Protein AF-A0A1I1HCN2-F1 (afdb_monomer)

Sequence (350 aa):
MKKSFDNNIEKYPIVLIPDRILKNINTGIPESLVLKNFSLKRPEKPYTYPPRRPQKFKTVDYYKFNFFDLGCIVHTILGCLAMSLLSVVLGLMPFLDAFFGIFVILGLFTILTAGIFQGNPLLPRSTKHQREVEISDEEYQANMEKYEDERIIYISKKLEREKKYELDLKNYESRFKKEKNKIAHKIHLEDLRPTKSAIRIFNTNKRGANEIKFLKVLNDRLRNYTFIDKAISNNSYSPDIVLVSPTSGLHIDLEIDEPYTLHDNSPIHYKGCKDSDRNDYFLSHNWCVIRFTERQIVQNSEECCKTIISIIDSLENRIPKFDTFLDGEKSWSYEDAIILADNNYRFSYK

Radius of gyration: 51.77 Å; Cα contacts (8 Å, |Δi|>4): 446; chains: 1; bounding box: 80×69×150 Å

Mean predicted aligned error: 11.98 Å

Foldseek 3Di:
DKDFAPQDPFWPQGWHFFPLLLCCLVVNDDLVQLVVVDDFDADDQDDDDADDQDDQKDKDKDWDFDLPCVVVVVVLVVVVVVVVVVCVVVVVDPPCPVCVVVVVVVSVVVVVVVPVVVDPSPDTDIDIDIDIDGDDPVVNVVSNVVSVVSRVVRVVVSVVSVVVSVVSNVVSVVVVVVSSVVSSLVVLLQSLAFLAAKDAEDDFDDDDPLLVVLLVVCCVQPVVFWDARIDSDRPADHASIWGADPRRRHIEREEADEQADPPPLAGDFAPPDCVVVNCVVCSVRSHMYTYHYSLCSLAPSVQVSQQVVQVVVCSSVSNSMGDHSDDIDGGHHNVRSSVCSVVVVVVVRD

Structure (mmCIF, N/CA/C/O backbone):
data_AF-A0A1I1HCN2-F1
#
_entry.id   AF-A0A1I1HCN2-F1
#
loop_
_atom_site.group_PDB
_atom_site.id
_atom_site.type_symbol
_atom_site.label_atom_id
_atom_site.label_alt_id
_atom_site.label_comp_id
_atom_site.label_asym_id
_atom_site.label_entity_id
_atom_site.label_seq_id
_atom_site.pdbx_PDB_ins_code
_atom_site.Cartn_x
_atom_site.Cartn_y
_atom_site.Cartn_z
_atom_site.occupancy
_atom_site.B_iso_or_equiv
_atom_site.auth_seq_id
_atom_site.auth_comp_id
_atom_site.auth_asym_id
_atom_site.auth_atom_id
_atom_site.pdbx_PDB_model_num
ATOM 1 N N . MET A 1 1 ? -0.206 13.331 -18.091 1.00 84.06 1 MET A N 1
ATOM 2 C CA . MET A 1 1 ? -1.433 12.584 -18.461 1.00 84.06 1 MET A CA 1
ATOM 3 C C . MET A 1 1 ? -1.685 11.503 -17.418 1.00 84.06 1 MET A C 1
ATOM 5 O O . MET A 1 1 ? -0.733 10.830 -17.051 1.00 84.06 1 MET A O 1
ATOM 9 N N . LYS A 1 2 ? -2.925 11.315 -16.945 1.00 87.50 2 LYS A N 1
ATOM 10 C CA . LYS A 1 2 ? -3.249 10.227 -16.003 1.00 87.50 2 LYS A CA 1
ATOM 11 C C . LYS A 1 2 ? -3.388 8.894 -16.735 1.00 87.50 2 LYS A C 1
ATOM 13 O O . LYS A 1 2 ? -4.158 8.818 -17.690 1.00 87.50 2 LYS A O 1
ATOM 18 N N . LYS A 1 3 ? -2.698 7.858 -16.261 1.00 89.88 3 LYS A N 1
ATOM 19 C CA . LYS A 1 3 ? -2.800 6.468 -16.734 1.00 89.88 3 LYS A CA 1
ATOM 20 C C . LYS A 1 3 ? -3.250 5.551 -15.594 1.00 89.88 3 LYS A C 1
ATOM 22 O O . LYS A 1 3 ? -2.943 5.817 -14.436 1.00 89.88 3 LYS A O 1
ATOM 27 N N . SER A 1 4 ? -4.010 4.507 -15.912 1.00 89.44 4 SER A N 1
ATOM 28 C CA . SER A 1 4 ? -4.327 3.410 -14.987 1.00 89.44 4 SER A CA 1
ATOM 29 C C . SER A 1 4 ? -3.205 2.380 -14.960 1.00 89.44 4 SER A C 1
ATOM 31 O O . SER A 1 4 ? -2.465 2.253 -15.931 1.00 89.44 4 SER A O 1
ATOM 33 N N . PHE A 1 5 ? -3.113 1.614 -13.875 1.00 90.31 5 PHE A N 1
ATOM 34 C CA . PHE A 1 5 ? -2.332 0.380 -13.876 1.00 90.31 5 PHE A CA 1
ATOM 35 C C . PHE A 1 5 ? -3.149 -0.736 -14.538 1.00 90.31 5 PHE A C 1
ATOM 37 O O . PHE A 1 5 ? -4.005 -1.346 -13.901 1.00 90.31 5 PHE A O 1
ATOM 44 N N . ASP A 1 6 ? -2.934 -0.947 -15.833 1.00 84.31 6 ASP A N 1
ATOM 45 C CA . ASP A 1 6 ? -3.629 -1.947 -16.655 1.00 84.31 6 ASP A CA 1
ATOM 46 C C . ASP A 1 6 ? -2.672 -2.967 -17.297 1.00 84.31 6 ASP A C 1
ATOM 48 O O . ASP A 1 6 ? -3.100 -3.775 -18.118 1.00 84.31 6 ASP A O 1
ATOM 52 N N . ASN A 1 7 ? -1.390 -2.942 -16.908 1.00 84.06 7 ASN A N 1
ATOM 53 C CA . ASN A 1 7 ? -0.321 -3.806 -17.417 1.00 84.06 7 ASN A CA 1
ATOM 54 C C . ASN A 1 7 ? -0.258 -3.856 -18.960 1.00 84.06 7 ASN A C 1
ATOM 56 O O . ASN A 1 7 ? 0.065 -4.884 -19.554 1.00 84.06 7 ASN A O 1
ATOM 60 N N . ASN A 1 8 ? -0.569 -2.739 -19.626 1.00 85.50 8 ASN A N 1
ATOM 61 C CA . ASN A 1 8 ? -0.530 -2.636 -21.080 1.00 85.50 8 ASN A CA 1
ATOM 62 C C . ASN A 1 8 ? 0.915 -2.531 -21.606 1.00 85.50 8 ASN A C 1
ATOM 64 O O . ASN A 1 8 ? 1.652 -1.614 -21.244 1.00 85.50 8 ASN A O 1
ATOM 68 N N . ILE A 1 9 ? 1.291 -3.444 -22.507 1.00 88.31 9 ILE A N 1
ATOM 69 C CA . ILE A 1 9 ? 2.631 -3.528 -23.114 1.00 88.31 9 ILE A CA 1
ATOM 70 C C . ILE A 1 9 ? 2.729 -2.906 -24.515 1.00 88.31 9 ILE A C 1
ATOM 72 O O . ILE A 1 9 ? 3.795 -2.932 -25.121 1.00 88.31 9 ILE A O 1
ATOM 76 N N . GLU A 1 10 ? 1.644 -2.355 -25.069 1.00 90.44 10 GLU A N 1
ATOM 77 C CA . GLU A 1 10 ? 1.633 -1.820 -26.443 1.00 90.44 10 GLU A CA 1
ATOM 78 C C . GLU A 1 10 ? 2.341 -0.471 -26.582 1.00 90.44 10 GLU A C 1
ATOM 80 O O . GLU A 1 10 ? 2.684 -0.060 -27.697 1.00 90.44 10 GLU A O 1
ATOM 85 N N . LYS A 1 11 ? 2.509 0.258 -25.471 1.00 93.69 11 LYS A N 1
ATOM 86 C CA . LYS A 1 11 ? 3.147 1.573 -25.476 1.00 93.69 11 LYS A CA 1
ATOM 87 C C . LYS A 1 11 ? 4.015 1.815 -24.254 1.00 93.69 11 LYS A C 1
ATOM 89 O O . LYS A 1 11 ? 3.570 1.635 -23.124 1.00 93.69 11 LYS A O 1
ATOM 94 N N . TYR A 1 12 ? 5.180 2.392 -24.501 1.00 95.50 12 TYR A N 1
ATOM 95 C CA . TYR A 1 12 ? 6.051 2.956 -23.489 1.00 95.50 12 TYR A CA 1
ATOM 96 C C . TYR A 1 12 ? 5.475 4.251 -22.871 1.00 95.50 12 TYR A C 1
ATOM 98 O O . TYR A 1 12 ? 4.678 4.947 -23.508 1.00 95.50 12 TYR A O 1
ATOM 106 N N . PRO A 1 13 ? 5.863 4.620 -21.637 1.00 96.31 13 PRO A N 1
ATOM 107 C CA . PRO A 1 13 ? 6.500 3.723 -20.679 1.00 96.31 13 PRO A CA 1
ATOM 108 C C . PRO A 1 13 ? 5.584 2.546 -20.340 1.00 96.31 13 PRO A C 1
ATOM 110 O O . PRO A 1 13 ? 4.384 2.745 -20.117 1.00 96.31 13 PRO A O 1
ATOM 113 N N . ILE A 1 14 ? 6.164 1.347 -20.320 1.00 96.81 14 ILE A N 1
ATOM 114 C CA . ILE A 1 14 ? 5.478 0.120 -19.920 1.00 96.81 14 ILE A CA 1
ATOM 115 C C . ILE A 1 14 ? 5.572 0.049 -18.401 1.00 96.81 14 ILE A C 1
ATOM 117 O O . ILE A 1 14 ? 6.655 0.201 -17.840 1.00 96.81 14 ILE A O 1
ATOM 121 N N . VAL A 1 15 ? 4.437 -0.155 -17.737 1.00 97.62 15 VAL A N 1
ATOM 122 C CA . VAL A 1 15 ? 4.363 -0.242 -16.276 1.00 97.62 15 VAL A CA 1
ATOM 123 C C . VAL A 1 15 ? 3.581 -1.492 -15.920 1.00 97.62 15 VAL A C 1
ATOM 125 O O . VAL A 1 15 ? 2.375 -1.554 -16.159 1.00 97.62 15 VAL A O 1
ATOM 128 N N . LEU A 1 16 ? 4.276 -2.477 -15.358 1.00 97.88 16 LEU A N 1
ATOM 129 C CA . LEU A 1 16 ? 3.699 -3.749 -14.949 1.00 97.88 16 LEU A CA 1
ATOM 130 C C . LEU A 1 16 ? 3.749 -3.867 -13.433 1.00 97.88 16 LEU A C 1
ATOM 132 O O . LEU A 1 16 ? 4.808 -3.739 -12.814 1.00 97.88 16 LEU A O 1
ATOM 136 N N . ILE A 1 17 ? 2.590 -4.117 -12.839 1.00 97.69 17 ILE A N 1
ATOM 137 C CA . ILE A 1 17 ? 2.412 -4.230 -11.397 1.00 97.69 17 ILE A CA 1
ATOM 138 C C . ILE A 1 17 ? 1.939 -5.652 -11.070 1.00 97.69 17 ILE A C 1
ATOM 140 O O . ILE A 1 17 ? 1.013 -6.139 -11.726 1.00 97.69 17 ILE A O 1
ATOM 144 N N . PRO A 1 18 ? 2.515 -6.316 -10.050 1.00 97.19 18 PRO A N 1
ATOM 145 C CA . PRO A 1 18 ? 2.054 -7.621 -9.592 1.00 97.19 18 PRO A CA 1
ATOM 146 C C . PRO A 1 18 ? 0.560 -7.633 -9.239 1.00 97.19 18 PRO A C 1
ATOM 148 O O . PRO A 1 18 ? 0.067 -6.739 -8.541 1.00 97.19 18 PRO A O 1
ATOM 151 N N . ASP A 1 19 ? -0.146 -8.700 -9.621 1.00 93.50 19 ASP A N 1
ATOM 152 C CA . ASP A 1 19 ? -1.590 -8.859 -9.380 1.00 93.50 19 ASP A CA 1
ATOM 153 C C . ASP A 1 19 ? -1.974 -8.711 -7.908 1.00 93.50 19 ASP A C 1
ATOM 155 O O . ASP A 1 19 ? -3.024 -8.157 -7.573 1.00 93.50 19 ASP A O 1
ATOM 159 N N . ARG A 1 20 ? -1.106 -9.176 -7.002 1.00 91.50 20 ARG A N 1
ATOM 160 C CA . ARG A 1 20 ? -1.300 -9.027 -5.555 1.00 91.50 20 ARG A CA 1
ATOM 161 C C . ARG A 1 20 ? -1.427 -7.555 -5.154 1.00 91.50 20 ARG A C 1
ATOM 163 O O . ARG A 1 20 ? -2.324 -7.212 -4.384 1.00 91.50 20 ARG A O 1
ATOM 170 N N . ILE A 1 21 ? -0.554 -6.696 -5.680 1.00 94.81 21 ILE A N 1
ATOM 171 C CA . ILE A 1 21 ? -0.558 -5.258 -5.395 1.00 94.81 21 ILE A CA 1
ATOM 172 C C . ILE A 1 21 ? -1.793 -4.613 -6.030 1.00 94.81 21 ILE A C 1
ATOM 174 O O . ILE A 1 21 ? -2.518 -3.886 -5.349 1.00 94.81 21 ILE A O 1
ATOM 178 N N . LEU A 1 22 ? -2.092 -4.934 -7.294 1.00 93.25 22 LEU A N 1
ATOM 179 C CA . LEU A 1 22 ? -3.273 -4.411 -7.992 1.00 93.25 22 LEU A CA 1
ATOM 180 C C . LEU A 1 22 ? -4.576 -4.764 -7.277 1.00 93.25 22 LEU A C 1
ATOM 182 O O . LEU A 1 22 ? -5.444 -3.907 -7.107 1.00 93.25 22 LEU A O 1
ATOM 186 N N . LYS A 1 23 ? -4.703 -6.004 -6.796 1.00 91.44 23 LYS A N 1
ATOM 187 C CA . LYS A 1 23 ? -5.859 -6.443 -6.014 1.00 91.44 23 LYS A CA 1
ATOM 188 C C . LYS A 1 23 ? -6.034 -5.579 -4.768 1.00 91.44 23 LYS A C 1
ATOM 190 O O . LYS A 1 23 ? -7.123 -5.063 -4.551 1.00 91.44 23 LYS A O 1
ATOM 195 N N . ASN A 1 24 ? -4.970 -5.350 -4.001 1.00 89.38 24 ASN A N 1
ATOM 196 C CA . ASN A 1 24 ? -5.026 -4.520 -2.795 1.00 89.38 24 ASN A CA 1
ATOM 197 C C . ASN A 1 24 ? -5.401 -3.060 -3.080 1.00 89.38 24 ASN A C 1
ATOM 199 O O . ASN A 1 24 ? -6.133 -2.451 -2.297 1.00 89.38 24 ASN A O 1
ATOM 203 N N . ILE A 1 25 ? -4.922 -2.501 -4.192 1.00 90.88 25 ILE A N 1
ATOM 204 C CA . ILE A 1 25 ? -5.280 -1.147 -4.625 1.00 90.88 25 ILE A CA 1
ATOM 205 C C . ILE A 1 25 ? -6.767 -1.079 -5.001 1.00 90.88 25 ILE A C 1
ATOM 207 O O . ILE A 1 25 ? -7.463 -0.155 -4.586 1.00 90.88 25 ILE A O 1
ATOM 211 N N . ASN A 1 26 ? -7.267 -2.075 -5.734 1.00 88.69 26 ASN A N 1
ATOM 212 C CA . ASN A 1 26 ? -8.629 -2.074 -6.267 1.00 88.69 26 ASN A CA 1
ATOM 213 C C . ASN A 1 26 ? -9.693 -2.467 -5.232 1.00 88.69 26 ASN A C 1
ATOM 215 O O . ASN A 1 26 ? -10.769 -1.873 -5.201 1.00 88.69 26 ASN A O 1
ATOM 219 N N . THR A 1 27 ? -9.420 -3.463 -4.385 1.00 87.31 27 THR A N 1
ATOM 220 C CA . THR A 1 27 ? -10.397 -3.999 -3.420 1.00 87.31 27 THR A CA 1
ATOM 221 C C . THR A 1 27 ? -10.195 -3.485 -1.997 1.00 87.31 27 THR A C 1
ATOM 223 O O . THR A 1 27 ? -11.049 -3.704 -1.139 1.00 87.31 27 THR A O 1
ATOM 226 N N . GLY A 1 28 ? -9.076 -2.812 -1.724 1.00 87.31 28 GLY A N 1
ATOM 227 C CA . GLY A 1 28 ? -8.678 -2.424 -0.376 1.00 87.31 28 GLY A CA 1
ATOM 228 C C . GLY A 1 28 ? -8.207 -3.606 0.479 1.00 87.31 28 GLY A C 1
ATOM 229 O O . GLY A 1 28 ? -8.186 -4.761 0.051 1.00 87.31 28 GLY A O 1
ATOM 230 N N . ILE A 1 29 ? -7.823 -3.298 1.721 1.00 87.31 29 ILE A N 1
ATOM 231 C CA . ILE A 1 29 ? -7.370 -4.292 2.702 1.00 87.31 29 ILE A CA 1
ATOM 232 C C . ILE A 1 29 ? -8.585 -4.922 3.403 1.00 87.31 29 ILE A C 1
ATOM 234 O O . ILE A 1 29 ? -9.440 -4.173 3.889 1.00 87.31 29 ILE A O 1
ATOM 238 N N . PRO A 1 30 ? -8.658 -6.264 3.528 1.00 87.44 30 PRO A N 1
ATOM 239 C CA . PRO A 1 30 ? -9.755 -6.937 4.217 1.00 87.44 30 PRO A CA 1
ATOM 240 C C . PRO A 1 30 ? -9.960 -6.429 5.648 1.00 87.44 30 PRO A C 1
ATOM 242 O O . PRO A 1 30 ? -9.016 -6.334 6.436 1.00 87.44 30 PRO A O 1
ATOM 245 N N . GLU A 1 31 ? -11.213 -6.155 6.017 1.00 86.56 31 GLU A N 1
ATOM 246 C CA . GLU A 1 31 ? -11.541 -5.590 7.331 1.00 86.56 31 GLU A CA 1
ATOM 247 C C . GLU A 1 31 ? -11.141 -6.510 8.491 1.00 86.56 31 GLU A C 1
ATOM 249 O O . GLU A 1 31 ? -10.633 -6.032 9.503 1.00 86.56 31 GLU A O 1
ATOM 254 N N . SER A 1 32 ? -11.275 -7.827 8.326 1.00 88.38 32 SER A N 1
ATOM 255 C CA . SER A 1 32 ? -10.849 -8.818 9.323 1.00 88.38 32 SER A CA 1
ATOM 256 C C . SER A 1 32 ? -9.363 -8.697 9.684 1.00 88.38 32 SER A C 1
ATOM 258 O O . SER A 1 32 ? -8.993 -8.812 10.854 1.00 88.38 32 SER A O 1
ATOM 260 N N . LEU A 1 33 ? -8.511 -8.407 8.698 1.00 85.25 33 LEU A N 1
ATO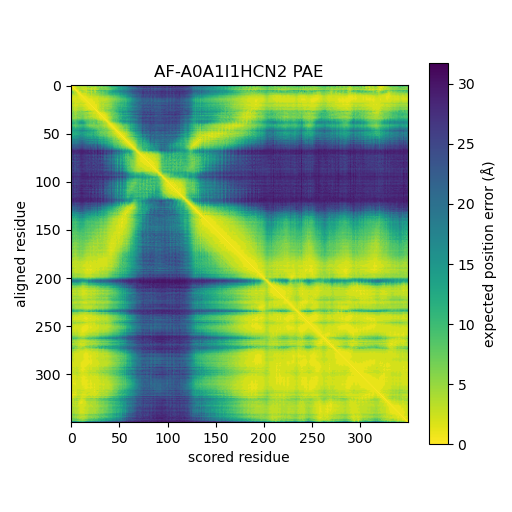M 261 C CA . LEU A 1 33 ? -7.071 -8.237 8.886 1.00 85.25 33 LEU A CA 1
ATOM 262 C C . LEU A 1 33 ? -6.753 -6.941 9.644 1.00 85.25 33 LEU A C 1
ATOM 264 O O . LEU A 1 33 ? -5.859 -6.909 10.495 1.00 85.25 33 LEU A O 1
ATOM 268 N N . VAL A 1 34 ? -7.518 -5.881 9.370 1.00 86.31 34 VAL A N 1
ATOM 269 C CA . VAL A 1 34 ? -7.401 -4.603 10.081 1.00 86.31 34 VAL A CA 1
ATOM 270 C C . VAL A 1 34 ? -7.853 -4.755 11.534 1.00 86.31 34 VAL A C 1
ATOM 272 O O . VAL A 1 34 ? -7.138 -4.327 12.436 1.00 86.31 34 VAL A O 1
ATOM 275 N N . LEU A 1 35 ? -8.987 -5.423 11.772 1.00 85.50 35 LEU A N 1
ATOM 276 C CA . LEU A 1 35 ? -9.548 -5.638 13.109 1.00 85.50 35 LEU A CA 1
ATOM 277 C C . LEU A 1 35 ? -8.657 -6.513 14.000 1.00 85.50 35 LEU A C 1
ATOM 279 O O . LEU A 1 35 ? -8.561 -6.249 15.195 1.00 85.50 35 LEU A O 1
ATOM 283 N N . LYS A 1 36 ? -7.940 -7.496 13.438 1.00 88.00 36 LYS A N 1
ATOM 284 C CA . LYS A 1 36 ? -6.970 -8.311 14.194 1.00 88.00 36 LYS A CA 1
ATOM 285 C C . LYS A 1 36 ? -5.855 -7.472 14.833 1.00 88.00 36 LYS A C 1
ATOM 287 O O . LYS A 1 36 ? -5.338 -7.836 15.883 1.00 88.00 36 LYS A O 1
ATOM 292 N N . ASN A 1 37 ? -5.489 -6.356 14.205 1.00 81.00 37 ASN A N 1
ATOM 293 C CA . ASN A 1 37 ? -4.432 -5.453 14.668 1.00 81.00 37 ASN A CA 1
ATOM 294 C C . ASN A 1 37 ? -4.983 -4.238 15.433 1.00 81.00 37 ASN A C 1
ATOM 296 O O . ASN A 1 37 ? -4.255 -3.279 15.691 1.00 81.00 37 ASN A O 1
ATOM 300 N N . PHE A 1 38 ? -6.273 -4.251 15.766 1.00 85.81 38 PHE A N 1
ATOM 301 C CA . PHE A 1 38 ? -6.982 -3.103 16.301 1.00 85.81 38 PHE A CA 1
ATOM 302 C C . PHE A 1 38 ? -7.167 -3.221 17.821 1.00 85.81 38 PHE A C 1
ATOM 304 O O . PHE A 1 38 ? -7.686 -4.216 18.313 1.00 85.81 38 PHE A O 1
ATOM 311 N N . SER A 1 39 ? -6.754 -2.201 18.580 1.00 84.06 39 SER A N 1
ATOM 312 C CA . SER A 1 39 ? -6.693 -2.252 20.055 1.00 84.06 39 SER A CA 1
ATOM 313 C C . SER A 1 39 ? -7.640 -1.285 20.780 1.00 84.06 39 SER A C 1
ATOM 315 O O . SER A 1 39 ? -7.681 -1.262 22.012 1.00 84.06 39 SER A O 1
ATOM 317 N N . LEU A 1 40 ? -8.413 -0.472 20.053 1.00 83.50 40 LEU A N 1
ATOM 318 C CA . LEU A 1 40 ? -9.255 0.563 20.657 1.00 83.50 40 LEU A CA 1
ATOM 319 C C . LEU A 1 40 ? -10.525 -0.050 21.271 1.00 83.50 40 LEU A C 1
ATOM 321 O O . LEU A 1 40 ? -11.375 -0.592 20.561 1.00 83.50 40 LEU A O 1
ATOM 325 N N . LYS A 1 41 ? -10.695 0.097 22.588 1.00 88.06 41 LYS A N 1
ATOM 326 C CA . LYS A 1 41 ? -11.907 -0.337 23.297 1.00 88.06 41 LYS A CA 1
ATOM 327 C C . LYS A 1 41 ? -13.060 0.636 23.066 1.00 88.06 41 LYS A C 1
ATOM 329 O O . LYS A 1 41 ? -12.885 1.848 23.185 1.00 88.06 41 LYS A O 1
ATOM 334 N N . ARG A 1 42 ? -14.238 0.094 22.757 1.00 90.62 42 ARG A N 1
ATOM 335 C CA . ARG A 1 42 ? -15.471 0.873 22.626 1.00 90.62 42 ARG A CA 1
ATOM 336 C C . ARG A 1 42 ? -15.957 1.317 24.014 1.00 90.62 42 ARG A C 1
ATOM 338 O O . ARG A 1 42 ? -15.922 0.496 24.928 1.00 90.62 42 ARG A O 1
ATOM 345 N N . PRO A 1 43 ? -16.423 2.568 24.184 1.00 92.81 43 PRO A N 1
ATOM 346 C CA . PRO A 1 43 ? -17.057 3.002 25.423 1.00 92.81 43 PRO A CA 1
ATOM 347 C C . PRO A 1 43 ? -18.278 2.142 25.759 1.00 92.81 43 PRO A C 1
ATOM 349 O O . PRO A 1 43 ? -19.102 1.846 24.888 1.00 92.81 43 PRO A O 1
ATOM 352 N N . GLU A 1 44 ? -18.410 1.773 27.028 1.00 93.44 44 GLU A N 1
ATOM 353 C CA . GLU A 1 44 ? -19.571 1.049 27.537 1.00 93.44 44 GLU A CA 1
ATOM 354 C C . GLU A 1 44 ? -20.666 2.025 27.958 1.00 93.44 44 GLU A C 1
ATOM 356 O O . GLU A 1 44 ? -20.394 3.101 28.499 1.00 93.44 44 GLU A O 1
ATOM 361 N N . LYS A 1 45 ? -21.923 1.654 27.704 1.00 90.94 45 LYS A N 1
ATOM 362 C CA . LYS A 1 45 ? -23.058 2.475 28.117 1.00 90.94 45 LYS A CA 1
ATOM 363 C C . LYS A 1 45 ? -23.184 2.400 29.645 1.00 90.94 45 LYS A C 1
ATOM 365 O O . LYS A 1 45 ? -23.340 1.297 30.170 1.00 90.94 45 LYS A O 1
ATOM 370 N N . PRO A 1 46 ? -23.144 3.531 30.369 1.00 87.31 46 PRO A N 1
ATOM 371 C CA . PRO A 1 46 ? -23.236 3.507 31.821 1.00 87.31 46 PRO A CA 1
ATOM 372 C C . PRO A 1 46 ? -24.627 3.030 32.248 1.00 87.31 46 PRO A C 1
ATOM 374 O O . PRO A 1 46 ? -25.639 3.617 31.863 1.00 87.31 46 PRO A O 1
ATOM 377 N N . TYR A 1 47 ? -24.679 1.980 33.066 1.00 88.06 47 TYR A N 1
ATOM 378 C CA . TYR A 1 47 ? -25.918 1.521 33.686 1.00 88.06 47 TYR A CA 1
ATOM 379 C C . TYR A 1 47 ? -26.112 2.181 35.056 1.00 88.06 47 TYR A C 1
ATOM 381 O O . TYR A 1 47 ? -25.164 2.315 35.834 1.00 88.06 47 TYR A O 1
ATOM 389 N N . THR A 1 48 ? -27.339 2.606 35.363 1.00 85.56 48 THR A N 1
ATOM 390 C CA . THR A 1 48 ? -27.687 3.222 36.648 1.00 85.56 48 THR A CA 1
ATOM 391 C C . THR A 1 48 ? -28.962 2.622 37.214 1.00 85.56 48 THR A C 1
ATOM 393 O O . THR A 1 48 ? -29.995 2.574 36.546 1.00 85.56 48 THR A O 1
ATOM 396 N N . TYR A 1 49 ? -28.899 2.203 38.476 1.00 89.81 49 T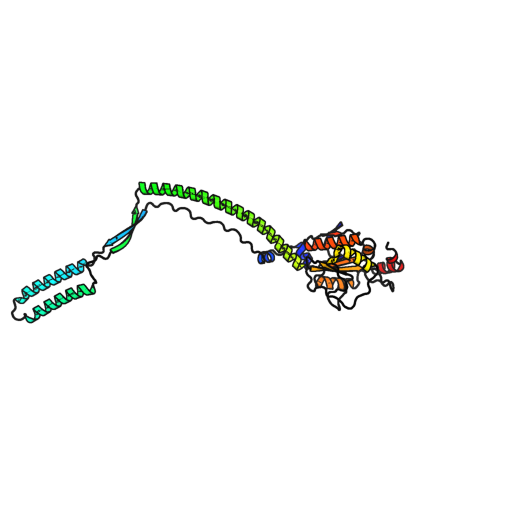YR A N 1
ATOM 397 C CA . TYR A 1 49 ? -30.066 1.697 39.186 1.00 89.81 49 TYR A CA 1
ATOM 398 C C . TYR A 1 49 ? -30.975 2.863 39.593 1.00 89.81 49 TYR A C 1
ATOM 400 O O . TYR A 1 4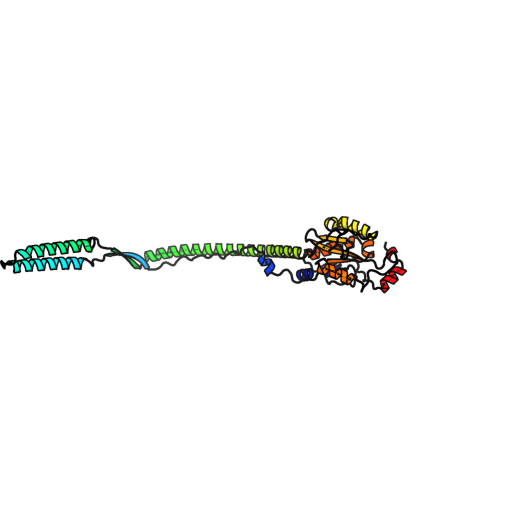9 ? -30.477 3.815 40.201 1.00 89.81 49 TYR A O 1
ATOM 408 N N . PRO A 1 50 ? -32.275 2.823 39.258 1.00 92.19 50 PRO A N 1
ATOM 409 C CA . PRO A 1 50 ? -33.224 3.819 39.736 1.00 92.19 50 PRO A CA 1
ATOM 410 C C . PRO A 1 50 ? -33.424 3.690 41.256 1.00 92.19 50 PRO A C 1
ATOM 412 O O . PRO A 1 50 ? -33.287 2.583 41.794 1.00 92.19 50 PRO A O 1
ATOM 415 N N . PRO A 1 51 ? -33.769 4.787 41.957 1.00 93.81 51 PRO A N 1
ATOM 416 C CA . PRO A 1 51 ? -34.151 4.712 43.362 1.00 93.81 51 PRO A CA 1
ATOM 417 C C . PRO A 1 51 ? -35.361 3.789 43.523 1.00 93.81 51 PRO A C 1
ATOM 419 O O . PRO A 1 51 ? -36.244 3.721 42.658 1.00 93.81 51 PRO A O 1
ATOM 422 N N . ARG A 1 52 ? -35.392 3.041 44.626 1.00 93.38 52 ARG A N 1
ATOM 423 C CA . ARG A 1 52 ? -36.499 2.128 44.917 1.00 93.38 52 ARG A CA 1
ATOM 424 C C . ARG A 1 52 ? -37.667 2.925 45.470 1.00 93.38 52 ARG A C 1
ATOM 426 O O . ARG A 1 52 ? -37.497 3.708 46.397 1.00 93.38 52 ARG A O 1
ATOM 433 N N . ARG A 1 53 ? -38.855 2.690 44.919 1.00 93.31 53 ARG A N 1
ATOM 434 C CA . ARG A 1 53 ? -40.079 3.303 45.430 1.00 93.31 53 ARG A CA 1
ATOM 435 C C . ARG A 1 53 ? -40.354 2.807 46.862 1.00 93.31 53 ARG A C 1
ATOM 437 O O . ARG A 1 53 ? -40.258 1.595 47.079 1.00 93.31 53 ARG A O 1
ATOM 444 N N . PRO A 1 54 ? -40.710 3.694 47.810 1.00 92.88 54 PRO A N 1
ATOM 445 C CA . PRO A 1 54 ? -41.088 3.303 49.163 1.00 92.88 54 PRO A CA 1
ATOM 446 C C . PRO A 1 54 ? -42.256 2.314 49.170 1.00 92.88 54 PRO A C 1
ATOM 448 O O . PRO A 1 54 ? -43.201 2.443 48.386 1.00 92.88 54 PRO A O 1
ATOM 451 N N . GLN A 1 55 ? -42.199 1.337 50.071 1.00 92.25 55 GLN A N 1
ATOM 452 C CA . GLN A 1 55 ? -43.282 0.383 50.311 1.00 92.25 55 GLN A CA 1
ATOM 453 C C . GLN A 1 55 ? -44.085 0.808 51.543 1.00 92.25 55 GLN A C 1
ATOM 455 O O . GLN A 1 55 ? -43.528 1.389 52.469 1.00 92.25 55 GLN A O 1
ATOM 460 N N . LYS A 1 56 ? -45.385 0.488 51.570 1.00 91.38 56 LYS A N 1
ATOM 461 C CA . LYS A 1 56 ? -46.260 0.718 52.737 1.00 91.38 56 LYS A CA 1
ATOM 462 C C . LYS A 1 56 ? -46.005 -0.238 53.905 1.00 91.38 56 LYS A C 1
ATOM 464 O O . LYS A 1 56 ? -46.604 -0.088 54.960 1.00 91.38 56 LYS A O 1
ATOM 469 N N . PHE A 1 57 ? -45.122 -1.210 53.731 1.00 91.19 57 PHE A N 1
ATOM 470 C CA . PHE A 1 57 ? -44.786 -2.181 54.756 1.00 91.19 57 PHE A CA 1
ATOM 471 C C . PHE A 1 57 ? -43.287 -2.125 55.017 1.00 91.19 57 PHE A C 1
ATOM 473 O O . PHE A 1 57 ? -42.493 -2.006 54.082 1.00 91.19 57 PHE A O 1
ATOM 480 N N . LYS A 1 58 ? -42.901 -2.216 56.289 1.00 90.62 58 LYS A N 1
ATOM 481 C CA . LYS A 1 58 ? -41.511 -2.406 56.703 1.00 90.62 58 LYS A CA 1
ATOM 482 C C . LYS A 1 58 ? -41.359 -3.725 57.436 1.00 90.62 58 LYS A C 1
ATOM 484 O O . LYS A 1 58 ? -42.214 -4.119 58.229 1.00 90.62 58 LYS A O 1
ATOM 489 N N . THR A 1 59 ? -40.249 -4.402 57.183 1.00 89.25 59 THR A N 1
ATOM 490 C CA . THR A 1 59 ? -39.884 -5.600 57.930 1.00 89.25 59 THR A CA 1
ATOM 491 C C . THR A 1 59 ? -39.343 -5.181 59.287 1.00 89.25 59 THR A C 1
ATOM 493 O O . THR A 1 59 ? -38.392 -4.406 59.374 1.00 89.25 59 THR A O 1
ATOM 496 N N . VAL A 1 60 ? -39.949 -5.696 60.348 1.00 89.75 60 VAL A N 1
ATOM 497 C CA . VAL A 1 60 ? -39.510 -5.454 61.722 1.00 89.75 60 VAL A CA 1
ATOM 498 C C . VAL A 1 60 ? -39.131 -6.778 62.351 1.00 89.75 60 VAL A C 1
ATOM 500 O O . VAL A 1 60 ? -39.875 -7.763 62.281 1.00 89.75 60 VAL A O 1
ATOM 503 N N . ASP A 1 61 ? -37.959 -6.780 62.972 1.00 91.25 61 ASP A N 1
ATOM 504 C CA . ASP A 1 61 ? -37.498 -7.902 63.765 1.00 91.25 61 ASP A CA 1
ATOM 505 C C . ASP A 1 61 ? -38.288 -7.943 65.075 1.00 91.25 61 ASP A C 1
ATOM 507 O O . ASP A 1 61 ? -38.428 -6.935 65.772 1.00 91.25 61 ASP A O 1
ATOM 511 N N . TYR A 1 62 ? -38.790 -9.119 65.431 1.00 86.75 62 TYR A N 1
ATOM 512 C CA . TYR A 1 62 ? -39.381 -9.361 66.738 1.00 86.75 62 TYR A CA 1
ATOM 513 C C . TYR A 1 62 ? -38.890 -10.689 67.303 1.00 86.75 62 TYR A C 1
ATOM 515 O O . TYR A 1 62 ? -38.551 -11.626 66.576 1.00 86.75 62 TYR A O 1
ATOM 523 N N . TYR A 1 63 ? -38.838 -10.765 68.628 1.00 84.50 63 TYR A N 1
ATOM 524 C CA . TYR A 1 63 ? -38.390 -11.952 69.340 1.00 84.50 63 TYR A CA 1
ATOM 525 C C . TYR A 1 63 ? -39.610 -12.720 69.830 1.00 84.50 63 TYR A C 1
ATOM 527 O O . TYR A 1 63 ? -40.420 -12.190 70.591 1.00 84.50 63 TYR A O 1
ATOM 535 N N . LYS A 1 64 ? -39.753 -13.971 69.385 1.00 78.94 64 LYS A N 1
ATOM 536 C CA . LYS A 1 64 ? -40.761 -14.877 69.933 1.00 78.94 64 LYS A CA 1
ATOM 537 C C . LYS A 1 64 ? -40.113 -15.673 71.058 1.00 78.94 64 LYS A C 1
ATOM 539 O O . LYS A 1 64 ? -39.136 -16.387 70.840 1.00 78.94 64 LYS A O 1
ATOM 544 N N . PHE A 1 65 ? -40.648 -15.520 72.261 1.00 72.56 65 PHE A N 1
ATOM 545 C CA . PHE A 1 65 ? -40.245 -16.315 73.413 1.00 72.56 65 PHE A CA 1
ATOM 546 C C . PHE A 1 65 ? -41.073 -17.598 73.415 1.00 72.56 65 PHE A C 1
ATOM 548 O O . PHE A 1 65 ? -42.296 -17.555 73.558 1.00 72.56 65 PHE A O 1
ATOM 555 N N . ASN A 1 66 ? -40.421 -18.740 73.209 1.00 63.84 66 ASN A N 1
ATOM 556 C CA . ASN A 1 66 ? -41.091 -20.032 73.293 1.00 63.84 66 ASN A CA 1
ATOM 557 C C . ASN A 1 66 ? -41.051 -20.505 74.751 1.00 63.84 66 ASN A C 1
ATOM 559 O O . ASN A 1 66 ? -40.020 -20.959 75.231 1.00 63.84 66 ASN A O 1
ATOM 563 N N . PHE A 1 67 ? -42.184 -20.417 75.449 1.00 61.81 67 PHE A N 1
ATOM 564 C CA . PHE A 1 67 ? -42.355 -20.902 76.829 1.00 61.81 67 PHE A CA 1
ATOM 565 C C . PHE A 1 67 ? -42.606 -22.423 76.918 1.00 61.81 67 PHE A C 1
ATOM 567 O O . PHE A 1 67 ? -43.079 -22.919 77.939 1.00 61.81 67 PHE A O 1
ATOM 574 N N . PHE A 1 68 ? -42.328 -23.169 75.842 1.00 55.81 68 PHE A N 1
ATOM 575 C CA . PHE A 1 68 ? -42.809 -24.541 75.636 1.00 55.81 68 PHE A CA 1
ATOM 576 C C . PHE A 1 68 ? -42.287 -25.568 76.660 1.00 55.81 68 PHE A C 1
ATOM 578 O O . PHE A 1 68 ? -42.911 -26.611 76.829 1.00 55.81 68 PHE A O 1
ATOM 585 N N . ASP A 1 69 ? -41.231 -25.252 77.414 1.00 55.00 69 ASP A N 1
ATOM 586 C CA . ASP A 1 69 ? -40.640 -26.184 78.383 1.00 55.00 69 ASP A CA 1
ATOM 587 C C . ASP A 1 69 ? -41.202 -26.072 79.816 1.00 55.00 69 ASP A C 1
ATOM 589 O O . ASP A 1 69 ? -40.900 -26.922 80.657 1.00 55.00 69 ASP A O 1
ATOM 593 N N . LEU A 1 70 ? -42.091 -25.109 80.122 1.00 57.81 70 LEU A N 1
ATOM 594 C CA . LEU A 1 70 ? -42.736 -25.069 81.450 1.00 57.81 70 LEU A CA 1
ATOM 595 C C . LEU A 1 70 ? -43.706 -26.237 81.674 1.00 57.81 70 LEU A C 1
ATOM 597 O O . LEU A 1 70 ? -43.907 -26.652 82.814 1.00 57.81 70 LEU A O 1
ATOM 601 N N . GLY A 1 71 ? -44.291 -26.790 80.605 1.00 62.44 71 GLY A N 1
ATOM 602 C CA . GLY A 1 71 ? -45.225 -27.912 80.698 1.00 62.44 71 GLY A CA 1
ATOM 603 C C . GLY A 1 71 ? -44.582 -29.136 81.348 1.00 62.44 71 GLY A C 1
ATOM 604 O O . GLY A 1 71 ? -45.140 -29.689 82.292 1.00 62.44 71 GLY A O 1
ATOM 605 N N . CYS A 1 72 ? -43.376 -29.508 80.915 1.00 63.91 72 CYS A N 1
ATOM 606 C CA . CYS A 1 72 ? -42.639 -30.645 81.467 1.00 63.91 72 CYS A CA 1
ATOM 607 C C . CYS A 1 72 ? -42.294 -30.439 82.948 1.00 63.91 72 CYS A C 1
ATOM 609 O O . CYS A 1 72 ? -42.446 -31.362 83.748 1.00 63.91 72 CYS A O 1
ATOM 611 N N . ILE A 1 73 ? -41.903 -29.220 83.333 1.00 66.19 73 ILE A N 1
ATOM 612 C CA . ILE A 1 73 ? -41.592 -28.874 84.728 1.00 66.19 73 ILE A CA 1
ATOM 613 C C . ILE A 1 73 ? -42.849 -28.981 85.599 1.00 66.19 73 ILE A C 1
ATOM 615 O O . ILE A 1 73 ? -42.821 -29.634 86.640 1.00 66.19 73 ILE A O 1
ATOM 619 N N . VAL A 1 74 ? -43.972 -28.412 85.154 1.00 70.44 74 VAL A N 1
ATOM 620 C CA . VAL A 1 74 ? -45.250 -28.465 85.881 1.00 70.44 74 VAL A CA 1
ATOM 621 C C . VAL A 1 74 ? -45.741 -29.908 86.045 1.00 70.44 74 VAL A C 1
ATOM 623 O O . VAL A 1 74 ? -46.132 -30.291 87.146 1.00 70.44 74 VAL A O 1
ATOM 626 N N . HIS A 1 75 ? -45.660 -30.736 84.997 1.00 70.38 75 HIS A N 1
ATOM 627 C CA . HIS A 1 75 ? -46.046 -32.152 85.071 1.00 70.38 75 HIS A CA 1
ATOM 628 C C . HIS A 1 75 ? -45.112 -32.963 85.978 1.00 70.38 75 HIS A C 1
ATOM 630 O O . HIS A 1 75 ? -45.580 -33.840 86.701 1.00 70.38 75 HIS A O 1
ATOM 636 N N . THR A 1 76 ? -43.814 -32.645 85.998 1.00 69.75 76 THR A N 1
ATOM 637 C CA . THR A 1 76 ? -42.846 -33.293 86.897 1.00 69.75 76 THR A CA 1
ATOM 638 C C . THR A 1 76 ? -43.144 -32.948 88.355 1.00 69.75 76 THR A C 1
ATOM 640 O O . THR A 1 76 ? -43.211 -33.844 89.190 1.00 69.75 76 THR A O 1
ATOM 643 N N . ILE A 1 77 ? -43.415 -31.673 88.662 1.00 72.75 77 ILE A N 1
ATOM 644 C CA . ILE A 1 77 ? -43.786 -31.231 90.017 1.00 72.75 77 ILE A CA 1
ATOM 645 C C . ILE A 1 77 ? -45.086 -31.906 90.476 1.00 72.75 77 ILE A C 1
ATOM 647 O O . ILE A 1 77 ? -45.140 -32.446 91.580 1.00 72.75 77 ILE A O 1
ATOM 651 N N . LEU A 1 78 ? -46.119 -31.927 89.626 1.00 77.31 78 LEU A N 1
ATOM 652 C CA . LEU A 1 78 ? -47.387 -32.610 89.912 1.00 77.31 78 LEU A CA 1
ATOM 653 C C . LEU A 1 78 ? -47.198 -34.116 90.131 1.00 77.31 78 LEU A C 1
ATOM 655 O O . LEU A 1 78 ? -47.768 -34.670 91.071 1.00 77.31 78 LEU A O 1
ATOM 659 N N . GLY A 1 79 ? -46.372 -34.771 89.312 1.00 77.75 79 GLY A N 1
ATOM 660 C CA . GLY A 1 79 ? -46.037 -36.186 89.465 1.00 77.75 79 GLY A CA 1
ATOM 661 C C . GLY A 1 79 ? -45.312 -36.480 90.782 1.00 77.75 79 GLY A C 1
ATOM 662 O O . GLY A 1 79 ? -45.691 -37.406 91.499 1.00 77.75 79 GLY A O 1
ATOM 663 N N . CYS A 1 80 ? -44.324 -35.659 91.151 1.00 76.19 80 CYS A N 1
ATOM 664 C CA . CYS A 1 80 ? -43.621 -35.770 92.431 1.00 76.19 80 CYS A CA 1
ATOM 665 C C . CYS A 1 80 ? -44.564 -35.576 93.628 1.00 76.19 80 CYS A C 1
ATOM 667 O O . CYS A 1 80 ? -44.486 -36.338 94.594 1.00 76.19 80 CYS A O 1
ATOM 669 N N . LEU A 1 81 ? -45.479 -34.603 93.564 1.00 77.50 81 LEU A N 1
ATOM 670 C CA . LEU A 1 81 ? -46.490 -34.384 94.604 1.00 77.50 81 LEU A CA 1
ATOM 671 C C . LEU A 1 81 ? -47.447 -35.577 94.733 1.00 77.50 81 LEU A C 1
ATOM 673 O O . LEU A 1 81 ? -47.688 -36.038 95.846 1.00 77.50 81 LEU A O 1
ATOM 677 N N . ALA A 1 82 ? -47.943 -36.119 93.617 1.00 79.31 82 ALA A N 1
ATOM 678 C CA . ALA A 1 82 ? -48.838 -37.277 93.622 1.00 79.31 82 ALA A CA 1
ATOM 679 C C . ALA A 1 82 ? -48.167 -38.530 94.209 1.00 79.31 82 ALA A C 1
ATOM 681 O O . ALA A 1 82 ? -48.759 -39.220 95.039 1.00 79.31 82 ALA A O 1
ATOM 682 N N . MET A 1 83 ? -46.911 -38.793 93.837 1.00 75.25 83 MET A N 1
ATOM 683 C CA . MET A 1 83 ? -46.135 -39.915 94.377 1.00 75.25 83 MET A CA 1
ATOM 684 C C . MET A 1 83 ? -45.819 -39.746 95.866 1.00 75.25 83 MET A C 1
ATOM 686 O O . MET A 1 83 ? -45.852 -40.724 96.610 1.00 75.25 83 MET A O 1
ATOM 690 N N . SER A 1 84 ? -45.565 -38.513 96.314 1.00 72.38 84 SER A N 1
ATOM 691 C CA . SER A 1 84 ? -45.355 -38.202 97.735 1.00 72.38 84 SER A CA 1
ATOM 692 C C . SER A 1 84 ? -46.638 -38.383 98.552 1.00 72.38 84 SER A C 1
ATOM 694 O O . SER A 1 84 ? -46.596 -38.844 99.687 1.00 72.38 84 SER A O 1
ATOM 696 N N . LEU A 1 85 ? -47.799 -38.064 97.976 1.00 77.50 85 LEU A N 1
ATOM 697 C CA . LEU A 1 85 ? -49.091 -38.311 98.616 1.00 77.50 85 LEU A CA 1
ATOM 698 C C . LEU A 1 85 ? -49.378 -39.819 98.724 1.00 77.50 85 LEU A C 1
ATOM 700 O O . LEU A 1 85 ? -49.824 -40.300 99.763 1.00 77.50 85 LEU A O 1
ATOM 704 N N . LEU A 1 86 ? -49.084 -40.575 97.661 1.00 77.00 86 LEU A N 1
ATOM 705 C CA . LEU A 1 86 ? -49.274 -42.025 97.619 1.00 77.00 86 LEU A CA 1
ATOM 706 C C . LEU A 1 86 ? -48.372 -42.753 98.626 1.00 77.00 86 LEU A C 1
ATOM 708 O O . LEU A 1 86 ? -48.803 -43.720 99.254 1.00 77.00 86 LEU A O 1
ATOM 712 N N . SER A 1 87 ? -47.139 -42.280 98.819 1.00 67.44 87 SER A N 1
ATOM 713 C CA . SER A 1 87 ? -46.213 -42.873 99.784 1.00 67.44 87 SER A CA 1
ATOM 714 C C . SER A 1 87 ? -46.643 -42.639 101.237 1.00 67.44 87 SER A C 1
ATOM 716 O O . SER A 1 87 ? -46.465 -43.535 102.059 1.00 67.44 87 SER A O 1
ATOM 718 N N . VAL A 1 88 ? -47.298 -41.515 101.551 1.00 72.94 88 VAL A N 1
ATOM 719 C CA . VAL A 1 88 ? -47.934 -41.286 102.865 1.00 72.94 88 VAL A CA 1
ATOM 720 C C . VAL A 1 88 ? -49.090 -42.263 103.107 1.00 72.94 88 VAL A C 1
ATOM 722 O O . VAL A 1 88 ? -49.230 -42.784 104.210 1.00 72.94 88 VAL A O 1
ATOM 725 N N . VAL A 1 89 ? -49.893 -42.561 102.079 1.00 73.19 89 VAL A N 1
ATOM 726 C CA . VAL A 1 89 ? -51.010 -43.521 102.184 1.00 73.19 89 VAL A CA 1
ATOM 727 C C . VAL A 1 89 ? -50.506 -44.956 102.387 1.00 73.19 89 VAL A C 1
ATOM 729 O O . VAL A 1 89 ? -51.071 -45.698 103.189 1.00 73.19 89 VAL A O 1
ATOM 732 N N . LEU A 1 90 ? -49.436 -45.355 101.692 1.00 67.00 90 LEU A N 1
ATOM 733 C CA . LEU A 1 90 ? -48.875 -46.711 101.771 1.00 67.00 90 LEU A CA 1
ATOM 734 C C . LEU A 1 90 ? -47.942 -46.927 102.978 1.00 67.00 90 LEU A C 1
ATOM 736 O O . LEU A 1 90 ? -47.811 -48.059 103.443 1.00 67.00 90 LEU A O 1
ATOM 740 N N . GLY A 1 91 ? -47.340 -45.865 103.525 1.00 63.34 91 GLY A N 1
ATOM 741 C CA . GLY A 1 91 ? -46.471 -45.897 104.712 1.00 63.34 91 GLY A CA 1
ATOM 742 C C . GLY A 1 91 ? -47.176 -46.249 106.031 1.00 63.34 91 GLY A C 1
ATOM 743 O O . GLY A 1 91 ? -46.521 -46.408 107.053 1.00 63.34 91 GLY A O 1
ATOM 744 N N . LEU A 1 92 ? -48.501 -46.427 106.022 1.00 59.81 92 LEU A N 1
ATOM 745 C CA . LEU A 1 92 ? -49.265 -46.968 107.154 1.00 59.81 92 LEU A CA 1
ATOM 746 C C . LEU A 1 92 ? -49.112 -48.497 107.318 1.00 59.81 92 LEU A C 1
ATOM 748 O O . LEU A 1 92 ? -49.635 -49.067 108.275 1.00 59.81 92 LEU A O 1
ATOM 752 N N . MET A 1 93 ? -48.402 -49.172 106.405 1.00 60.31 93 MET A N 1
ATOM 753 C CA . MET A 1 93 ? -48.117 -50.610 106.463 1.00 60.31 93 MET A CA 1
ATOM 754 C C . MET A 1 93 ? -46.690 -50.864 107.000 1.00 60.31 93 MET A C 1
ATOM 756 O O . MET A 1 93 ? -45.725 -50.510 106.322 1.00 60.31 93 MET A O 1
ATOM 760 N N . PRO A 1 94 ? -46.509 -51.538 108.156 1.00 62.19 94 PRO A N 1
ATOM 761 C CA . PRO A 1 94 ? -45.216 -51.663 108.855 1.00 62.19 94 PRO A CA 1
ATOM 762 C C . PRO A 1 94 ? -44.145 -52.537 108.162 1.00 62.19 94 PRO A C 1
ATOM 764 O O . PRO A 1 94 ? -43.113 -52.829 108.756 1.00 62.19 94 PRO A O 1
ATOM 767 N N . PHE A 1 95 ? -44.355 -52.967 106.914 1.00 60.72 95 PHE A N 1
ATOM 768 C CA . PHE A 1 95 ? -43.426 -53.828 106.163 1.00 60.72 95 PHE A CA 1
ATOM 769 C C . PHE A 1 95 ? -42.656 -53.108 105.034 1.00 60.72 95 PHE A C 1
ATOM 771 O O . PHE A 1 95 ? -41.912 -53.760 104.304 1.00 60.72 95 PHE A O 1
ATOM 778 N N . LEU A 1 96 ? -42.808 -51.784 104.861 1.00 57.53 96 LEU A N 1
ATOM 779 C CA . LEU A 1 96 ? -42.317 -51.054 103.673 1.00 57.53 96 LEU A CA 1
ATOM 780 C C . LEU A 1 96 ? -41.260 -49.956 103.927 1.00 57.53 96 LEU A C 1
ATOM 782 O O . LEU A 1 96 ? -40.880 -49.260 102.982 1.00 57.53 96 LEU A O 1
ATOM 786 N N . ASP A 1 97 ? -40.711 -49.830 105.138 1.00 63.44 97 ASP A N 1
ATOM 787 C CA . ASP A 1 97 ? -39.742 -48.765 105.477 1.00 63.44 97 ASP A CA 1
ATOM 788 C C . ASP A 1 97 ? -38.451 -48.800 104.636 1.00 63.44 97 ASP A C 1
ATOM 790 O O . ASP A 1 97 ? -37.866 -47.758 104.335 1.00 63.44 97 ASP A O 1
ATOM 794 N N . ALA A 1 98 ? -38.031 -49.979 104.163 1.00 62.94 98 ALA A N 1
ATOM 795 C CA . ALA A 1 98 ? -36.838 -50.118 103.322 1.00 62.94 98 ALA A CA 1
ATOM 796 C C . ALA A 1 98 ? -37.011 -49.542 101.900 1.00 62.94 98 ALA A C 1
ATOM 798 O O . ALA A 1 98 ? -36.026 -49.180 101.256 1.00 62.94 98 ALA A O 1
ATOM 799 N N . PHE A 1 99 ? -38.247 -49.425 101.400 1.00 65.81 99 PHE A N 1
ATOM 800 C CA . PHE A 1 99 ? -38.509 -48.949 100.037 1.00 65.81 99 PHE A CA 1
ATOM 801 C C . PHE A 1 99 ? -38.705 -47.432 99.959 1.00 65.81 99 PHE A C 1
ATOM 803 O O . PHE A 1 99 ? -38.410 -46.835 98.922 1.00 65.81 99 PHE A O 1
ATOM 810 N N . PHE A 1 100 ? -39.129 -46.782 101.049 1.00 69.94 100 PHE A N 1
ATOM 811 C CA . PHE A 1 100 ? -39.378 -45.336 101.072 1.00 69.94 100 PHE A CA 1
ATOM 812 C C . PHE A 1 100 ? -38.114 -44.527 100.739 1.00 69.94 100 PHE A C 1
ATOM 814 O O . PHE A 1 100 ? -38.152 -43.615 99.912 1.00 69.94 100 PHE A O 1
ATOM 821 N N . GLY A 1 101 ? -36.965 -44.924 101.298 1.00 71.50 101 GLY A N 1
ATOM 822 C CA . GLY A 1 101 ? -35.675 -44.299 100.991 1.00 71.50 101 GLY A CA 1
ATOM 823 C C . GLY A 1 101 ? -35.283 -44.417 99.513 1.00 71.50 101 GLY A C 1
ATOM 824 O O . GLY A 1 101 ? -34.779 -43.459 98.930 1.00 71.50 101 GLY A O 1
ATOM 825 N N . ILE A 1 102 ? -35.584 -45.553 98.873 1.00 73.69 102 ILE A N 1
ATOM 826 C CA . ILE A 1 102 ? -35.274 -45.789 97.454 1.00 73.69 102 ILE A CA 1
ATOM 827 C C . ILE A 1 102 ? -36.117 -44.874 96.557 1.00 73.69 102 ILE A C 1
ATOM 829 O O . ILE A 1 102 ? -35.583 -44.286 95.618 1.00 73.69 102 ILE A O 1
ATOM 833 N N . PHE A 1 103 ? -37.406 -44.682 96.859 1.00 72.19 103 PHE A N 1
ATOM 834 C CA . PHE A 1 103 ? -38.268 -43.790 96.076 1.00 72.19 103 PHE A CA 1
ATOM 835 C C . PHE A 1 103 ? -37.883 -42.313 96.209 1.00 72.19 103 PHE A C 1
ATOM 837 O O . PHE A 1 103 ? -37.918 -41.594 95.211 1.00 72.19 103 PHE A O 1
ATOM 844 N N . VAL A 1 104 ? -37.459 -41.860 97.394 1.00 74.56 104 VAL A N 1
ATOM 845 C CA . VAL A 1 104 ? -36.958 -40.486 97.580 1.00 74.56 104 VAL A CA 1
ATOM 846 C C . VAL A 1 104 ? -35.663 -40.272 96.797 1.00 74.56 104 VAL A C 1
ATOM 848 O O . VAL A 1 104 ? -35.525 -39.262 96.109 1.00 74.56 104 VAL A O 1
ATOM 851 N N . ILE A 1 105 ? -34.737 -41.235 96.832 1.00 76.75 105 ILE A N 1
ATOM 852 C CA . ILE A 1 105 ? -33.479 -41.154 96.078 1.00 76.75 105 ILE A CA 1
ATOM 853 C C . ILE A 1 105 ? -33.745 -41.179 94.568 1.00 76.75 105 ILE A C 1
ATOM 855 O O . ILE A 1 105 ? -33.176 -40.364 93.845 1.00 76.75 105 ILE A O 1
ATOM 859 N N . LEU A 1 106 ? -34.640 -42.046 94.082 1.00 75.75 106 LEU A N 1
ATOM 860 C CA . LEU A 1 106 ? -35.030 -42.077 92.669 1.00 75.75 106 LEU A CA 1
ATOM 861 C C . LEU A 1 106 ? -35.742 -40.788 92.241 1.00 75.75 106 LEU A C 1
ATOM 863 O O . LEU A 1 106 ? -35.482 -40.302 91.145 1.00 75.75 106 LEU A O 1
ATOM 867 N N . GLY A 1 107 ? -36.583 -40.204 93.099 1.00 74.56 107 GLY A N 1
ATOM 868 C CA . GLY A 1 107 ? -37.239 -38.916 92.854 1.00 74.56 107 GLY A CA 1
ATOM 869 C C . GLY A 1 107 ? -36.253 -37.746 92.798 1.00 74.56 107 GLY A C 1
ATOM 870 O O . GLY A 1 107 ? -36.328 -36.903 91.910 1.00 74.56 107 GLY A O 1
ATOM 871 N N . LEU A 1 108 ? -35.272 -37.711 93.701 1.00 77.44 108 LEU A N 1
ATOM 872 C CA . LEU A 1 108 ? -34.207 -36.708 93.655 1.00 77.44 108 LEU A CA 1
ATOM 873 C C . LEU A 1 108 ? -33.305 -36.907 92.430 1.00 77.44 108 LEU A C 1
ATOM 875 O O . LEU A 1 108 ? -32.915 -35.929 91.796 1.00 77.44 108 LEU A O 1
ATOM 879 N N . PHE A 1 109 ? -33.017 -38.155 92.050 1.00 77.19 109 PHE A N 1
ATOM 880 C CA . PHE A 1 109 ? -32.221 -38.476 90.867 1.00 77.19 109 PHE A CA 1
ATOM 881 C C . PHE A 1 109 ? -32.938 -38.106 89.562 1.00 77.19 109 PHE A C 1
ATOM 883 O O . PHE A 1 109 ? -32.304 -37.569 88.655 1.00 77.19 109 PHE A O 1
ATOM 890 N N . THR A 1 110 ? -34.254 -38.311 89.449 1.00 70.94 110 THR A N 1
ATOM 891 C CA . THR A 1 110 ? -35.024 -37.857 88.277 1.00 70.94 110 THR A CA 1
ATOM 892 C C . THR A 1 110 ? -35.084 -36.334 88.186 1.00 70.94 110 THR A C 1
ATOM 894 O O . THR A 1 110 ? -34.903 -35.796 87.097 1.00 70.94 110 THR A O 1
ATOM 897 N N . ILE A 1 111 ? -35.224 -35.621 89.309 1.00 69.56 111 ILE A N 1
ATOM 898 C CA . ILE A 1 111 ? -35.154 -34.149 89.332 1.00 69.56 111 ILE A CA 1
ATOM 899 C C . ILE A 1 111 ? -33.759 -33.658 88.909 1.00 69.56 111 ILE A C 1
ATOM 901 O O . ILE A 1 111 ? -33.644 -32.745 88.087 1.00 69.56 111 ILE A O 1
ATOM 905 N N . LEU A 1 112 ? -32.690 -34.282 89.418 1.00 71.75 112 LEU A N 1
ATOM 906 C CA . LEU A 1 112 ? -31.311 -33.901 89.097 1.00 71.75 112 LEU A CA 1
ATOM 907 C C . LEU A 1 112 ? -30.974 -34.180 87.622 1.00 71.75 112 LEU A C 1
ATOM 909 O O . LEU A 1 112 ? -30.413 -33.328 86.936 1.00 71.75 112 LEU A O 1
ATOM 913 N N . THR A 1 113 ? -31.347 -35.359 87.114 1.00 65.31 113 THR A N 1
ATOM 914 C CA . THR A 1 113 ? -31.112 -35.744 85.713 1.00 65.31 113 THR A CA 1
ATOM 915 C C . THR A 1 113 ? -31.954 -34.925 84.740 1.00 65.31 113 THR A C 1
ATOM 917 O O . THR A 1 113 ? -31.429 -34.546 83.695 1.00 65.31 113 THR A O 1
ATOM 920 N N . ALA A 1 114 ? -33.191 -34.553 85.089 1.00 65.06 114 ALA A N 1
ATOM 921 C CA . ALA A 1 114 ? -33.994 -33.615 84.303 1.00 65.06 114 ALA A CA 1
ATOM 922 C C . ALA A 1 114 ? -33.331 -32.227 84.217 1.00 65.06 114 ALA A C 1
ATOM 924 O O . ALA A 1 114 ? -33.279 -31.639 83.136 1.00 65.06 114 ALA A O 1
ATOM 925 N N . GLY A 1 115 ? -32.743 -31.740 85.317 1.00 64.12 115 GLY A N 1
ATOM 926 C CA . GLY A 1 115 ? -31.988 -30.483 85.336 1.00 64.12 115 GLY A CA 1
ATOM 927 C C . GLY A 1 115 ? -30.712 -30.510 84.483 1.00 64.12 115 GLY A C 1
ATOM 928 O O . GLY A 1 115 ? -30.384 -29.514 83.836 1.00 64.12 115 GLY A O 1
ATOM 929 N N . ILE A 1 116 ? -30.011 -31.649 84.441 1.00 63.88 116 ILE A N 1
ATOM 930 C CA . ILE A 1 116 ? -28.753 -31.808 83.691 1.00 63.88 116 ILE A CA 1
ATOM 931 C C . ILE A 1 116 ? -29.007 -32.056 82.193 1.00 63.88 116 ILE A C 1
ATOM 933 O O . ILE A 1 116 ? -28.351 -31.430 81.361 1.00 63.88 116 ILE A O 1
ATOM 937 N N . PHE A 1 117 ? -29.965 -32.916 81.821 1.00 57.31 117 PHE A N 1
ATOM 938 C CA . PHE A 1 117 ? -30.224 -33.260 80.412 1.00 57.31 117 PHE A CA 1
ATOM 939 C C . PHE A 1 117 ? -30.939 -32.157 79.621 1.00 57.31 117 PHE A C 1
ATOM 941 O O . PHE A 1 117 ? -30.794 -32.108 78.401 1.00 57.31 117 PHE A O 1
ATOM 948 N N . GLN A 1 118 ? -31.690 -31.263 80.277 1.00 57.19 118 GLN A N 1
ATOM 949 C CA . GLN A 1 118 ? -32.420 -30.192 79.581 1.00 57.19 118 GLN A CA 1
ATOM 950 C C . GLN A 1 118 ? -31.646 -28.874 79.450 1.00 57.19 118 GLN A C 1
ATOM 952 O O . GLN A 1 118 ? -32.117 -27.983 78.751 1.00 57.19 118 GLN A O 1
ATOM 957 N N . GLY A 1 119 ? -30.453 -28.754 80.047 1.00 55.16 119 GLY A N 1
ATOM 958 C CA . GLY A 1 119 ? -29.573 -27.593 79.891 1.00 55.16 119 GLY A CA 1
ATOM 959 C C . GLY A 1 119 ? -30.233 -26.269 80.291 1.00 55.16 119 GLY A C 1
ATOM 960 O O . GLY A 1 119 ? -30.784 -25.577 79.447 1.00 55.16 119 GLY A O 1
ATOM 961 N N . ASN A 1 120 ? -30.133 -25.887 81.568 1.00 55.88 120 ASN A N 1
ATOM 962 C CA . ASN A 1 120 ? -30.611 -24.602 82.110 1.00 55.88 120 ASN A CA 1
ATOM 963 C C . ASN A 1 120 ? -31.984 -24.140 81.551 1.00 55.88 120 ASN A C 1
ATOM 965 O O . ASN A 1 120 ? -32.071 -23.120 80.862 1.00 55.88 120 ASN A O 1
ATOM 969 N N . PRO A 1 121 ? -33.084 -24.839 81.885 1.00 54.50 121 PRO A N 1
ATOM 970 C CA . PRO A 1 121 ? -34.437 -24.520 81.407 1.00 54.50 121 PRO A CA 1
ATOM 971 C C . PRO A 1 121 ? -35.002 -23.176 81.918 1.00 54.50 121 PRO A C 1
ATOM 973 O O . PRO A 1 121 ? -36.146 -22.833 81.631 1.00 54.50 121 PRO A O 1
ATOM 976 N N . LEU A 1 122 ? -34.222 -22.399 82.678 1.00 52.50 122 LEU A N 1
ATOM 977 C CA . LEU A 1 122 ? -34.645 -21.130 83.279 1.00 52.50 122 LEU A CA 1
ATOM 978 C C . LEU A 1 122 ? -34.393 -19.898 82.398 1.00 52.50 122 LEU A C 1
ATOM 980 O O . LEU A 1 122 ? -34.892 -18.822 82.723 1.00 52.50 122 LEU A O 1
ATOM 984 N N . LEU A 1 123 ? -33.649 -20.022 81.293 1.00 54.75 123 LEU A N 1
ATOM 985 C CA . LEU A 1 123 ? -33.454 -18.911 80.360 1.00 54.75 123 LEU A CA 1
ATOM 986 C C . LEU A 1 123 ? -34.320 -19.120 79.112 1.00 54.75 123 LEU A C 1
ATOM 988 O O . LEU A 1 123 ? -34.082 -20.068 78.359 1.00 54.75 123 LEU A O 1
ATOM 992 N N . PRO A 1 124 ? -35.323 -18.255 78.862 1.00 57.97 124 PRO A N 1
ATOM 993 C CA . PRO A 1 124 ? -36.185 -18.404 77.703 1.00 57.97 124 PRO A CA 1
ATOM 994 C C . PRO A 1 124 ? -35.352 -18.278 76.423 1.00 57.97 124 PRO A C 1
ATOM 996 O O . PRO A 1 124 ? -34.701 -17.260 76.182 1.00 57.97 124 PRO A O 1
ATOM 999 N N . ARG A 1 125 ? -35.382 -19.314 75.576 1.00 60.78 125 ARG A N 1
ATOM 1000 C CA . ARG A 1 125 ? -34.794 -19.246 74.233 1.00 60.78 125 ARG A CA 1
ATOM 1001 C C . ARG A 1 125 ? -35.666 -18.334 73.375 1.00 60.78 125 ARG A C 1
ATOM 1003 O O . ARG A 1 125 ? -36.819 -18.659 73.085 1.00 60.78 125 ARG A O 1
ATOM 1010 N N . SER A 1 126 ? -35.124 -17.186 72.980 1.00 72.06 126 SER A N 1
ATOM 1011 C CA . SER A 1 126 ? -35.757 -16.321 71.990 1.00 72.06 126 SER A CA 1
ATOM 1012 C C . SER A 1 126 ? -35.330 -16.743 70.586 1.00 72.06 126 SER A C 1
ATOM 1014 O O . SER A 1 126 ? -34.154 -16.995 70.319 1.00 72.06 126 SER A O 1
ATOM 1016 N N . THR A 1 127 ? -36.291 -16.824 69.669 1.00 77.06 127 THR A N 1
ATOM 1017 C CA . THR A 1 127 ? -36.013 -16.955 68.237 1.00 77.06 127 THR A CA 1
ATOM 1018 C C . THR A 1 127 ? -36.334 -15.637 67.548 1.00 77.06 127 THR A C 1
ATOM 1020 O O . THR A 1 127 ? -37.389 -15.036 67.773 1.00 77.06 127 THR A O 1
ATOM 1023 N N . LYS A 1 128 ? -35.395 -15.160 66.726 1.00 84.56 128 LYS A N 1
ATOM 1024 C CA . LYS A 1 128 ? -35.575 -13.951 65.924 1.00 84.56 128 LYS A CA 1
ATOM 1025 C C . LYS A 1 128 ? -36.501 -14.270 64.750 1.00 84.56 128 LYS A C 1
ATOM 1027 O O . LYS A 1 128 ? -36.207 -15.165 63.962 1.00 84.56 128 LYS A O 1
ATOM 1032 N N . HIS A 1 129 ? -37.598 -13.535 64.637 1.00 85.06 129 HIS A N 1
ATOM 1033 C CA . HIS A 1 129 ? -38.542 -13.625 63.529 1.00 85.06 129 HIS A CA 1
ATOM 1034 C C . HIS A 1 129 ? -38.693 -12.266 62.851 1.00 85.06 129 HIS A C 1
ATOM 1036 O O . HIS A 1 129 ? -38.465 -11.219 63.457 1.00 85.06 129 HIS A O 1
ATOM 1042 N N . GLN A 1 130 ? -39.098 -12.297 61.587 1.00 90.19 130 GLN A N 1
ATOM 1043 C CA . GLN A 1 130 ? -39.404 -11.112 60.799 1.00 90.19 130 GLN A CA 1
ATOM 1044 C C . GLN A 1 130 ? -40.894 -11.083 60.504 1.00 90.19 130 GLN A C 1
ATOM 1046 O O . GLN A 1 130 ? -41.481 -12.108 60.156 1.00 90.19 130 GLN A O 1
ATOM 1051 N N . ARG A 1 131 ? -41.506 -9.910 60.657 1.00 89.25 131 ARG A N 1
ATOM 1052 C CA . ARG A 1 131 ? -42.871 -9.651 60.197 1.00 89.25 131 ARG A CA 1
ATOM 1053 C C . ARG A 1 131 ? -42.923 -8.344 59.431 1.00 89.25 131 ARG A C 1
ATOM 1055 O O . ARG A 1 131 ? -42.159 -7.424 59.720 1.00 89.25 131 ARG A O 1
ATOM 1062 N N . GLU A 1 132 ? -43.851 -8.261 58.498 1.00 91.81 132 GLU A N 1
ATOM 1063 C CA . GLU A 1 132 ? -44.193 -7.008 57.841 1.00 91.81 132 GLU A CA 1
ATOM 1064 C C . GLU A 1 132 ? -45.177 -6.231 58.713 1.00 91.81 132 GLU A C 1
ATOM 1066 O O . GLU A 1 132 ? -46.142 -6.788 59.238 1.00 91.81 132 GLU A O 1
ATOM 1071 N N . VAL A 1 133 ? -44.896 -4.948 58.913 1.00 90.56 133 VAL A N 1
ATOM 1072 C CA . VAL A 1 133 ? -45.769 -4.014 59.625 1.00 90.56 133 VAL A CA 1
ATOM 1073 C C . VAL A 1 133 ? -46.021 -2.826 58.716 1.00 90.56 133 VAL A C 1
ATOM 1075 O O . VAL A 1 133 ? -45.091 -2.315 58.091 1.00 90.56 133 VAL A O 1
ATOM 1078 N N . GLU A 1 134 ? -47.279 -2.407 58.637 1.00 93.56 134 GLU A N 1
ATOM 1079 C CA . GLU A 1 134 ? -47.675 -1.215 57.895 1.00 93.56 134 GLU A CA 1
ATOM 1080 C C . GLU A 1 134 ? -47.083 0.039 58.557 1.00 93.56 134 GLU A C 1
ATOM 1082 O O . GLU A 1 134 ? -47.086 0.168 59.784 1.00 93.56 134 GLU A O 1
ATOM 1087 N N . ILE A 1 135 ? -46.513 0.935 57.756 1.00 92.69 135 ILE A N 1
ATOM 1088 C CA . ILE A 1 135 ? -45.991 2.223 58.240 1.00 92.69 135 ILE A CA 1
ATOM 1089 C C . ILE A 1 135 ? -47.106 3.265 58.317 1.00 92.69 135 ILE A C 1
ATOM 1091 O O . ILE A 1 135 ? -48.093 3.161 57.592 1.00 92.69 135 ILE A O 1
ATOM 1095 N N . SER A 1 136 ? -46.950 4.273 59.187 1.00 94.62 136 SER A N 1
ATOM 1096 C CA . SER A 1 136 ? -47.947 5.346 59.283 1.00 94.62 136 SER A CA 1
ATOM 1097 C C . SER A 1 136 ? -48.019 6.142 57.982 1.00 94.62 136 SER A C 1
ATOM 1099 O O . SER A 1 136 ? -47.045 6.210 57.224 1.00 94.62 136 SER A O 1
ATOM 1101 N N . ASP A 1 137 ? -49.165 6.774 57.732 1.00 93.69 137 ASP A N 1
ATOM 1102 C CA . ASP A 1 137 ? -49.324 7.626 56.558 1.00 93.69 137 ASP A CA 1
ATOM 1103 C C . ASP A 1 137 ? -48.315 8.788 56.569 1.00 93.69 137 ASP A C 1
ATOM 1105 O O . ASP A 1 137 ? -47.761 9.094 55.515 1.00 93.69 137 ASP A O 1
ATOM 1109 N N . GLU A 1 138 ? -47.982 9.382 57.727 1.00 95.00 138 GLU A N 1
ATOM 1110 C CA . GLU A 1 138 ? -46.947 10.429 57.786 1.00 95.00 138 GLU A CA 1
ATOM 1111 C C . GLU A 1 138 ? -45.552 9.889 57.432 1.00 95.00 138 GLU A C 1
ATOM 1113 O O . GLU A 1 138 ? -44.829 10.517 56.656 1.00 95.00 138 GLU A O 1
ATOM 1118 N N . GLU A 1 139 ? -45.179 8.709 57.948 1.00 93.69 139 GLU A N 1
ATOM 1119 C CA . GLU A 1 139 ? -43.905 8.049 57.622 1.00 93.69 139 GLU A CA 1
ATOM 1120 C C . GLU A 1 139 ? -43.841 7.704 56.124 1.00 93.69 139 GLU A C 1
ATOM 1122 O O . GLU A 1 139 ? -42.807 7.888 55.477 1.00 93.69 139 GLU A O 1
ATOM 1127 N N . TYR A 1 140 ? -44.953 7.247 55.539 1.00 92.88 140 TYR A N 1
ATOM 1128 C CA . TYR A 1 140 ? -45.047 6.969 54.108 1.00 92.88 140 TYR A CA 1
ATOM 1129 C C . TYR A 1 140 ? -44.913 8.239 53.258 1.00 92.88 140 TYR A C 1
ATOM 1131 O O . TYR A 1 140 ? -44.156 8.226 52.287 1.00 92.88 140 TYR A O 1
ATOM 1139 N N . GLN A 1 141 ? -45.593 9.333 53.621 1.00 94.88 141 GLN A N 1
ATOM 1140 C CA . GLN A 1 141 ? -45.500 10.606 52.894 1.00 94.88 141 GLN A CA 1
ATOM 1141 C C . GLN A 1 141 ? -44.082 11.187 52.941 1.00 94.88 141 GLN A C 1
ATOM 1143 O O . GLN A 1 141 ? -43.545 11.552 51.897 1.00 94.88 141 GLN A O 1
ATOM 1148 N N . ALA A 1 142 ? -43.429 11.177 54.106 1.00 94.62 142 ALA A N 1
ATOM 1149 C CA . ALA A 1 142 ? -42.040 11.626 54.231 1.00 94.62 142 ALA A CA 1
ATOM 1150 C C . ALA A 1 142 ? -41.075 10.778 53.377 1.00 94.62 142 ALA A C 1
ATOM 1152 O O . ALA A 1 142 ? -40.181 11.303 52.709 1.00 94.62 142 ALA A O 1
ATOM 1153 N N . ASN A 1 143 ? -41.273 9.455 53.341 1.00 94.56 143 ASN A N 1
ATOM 1154 C CA . ASN A 1 143 ? -40.489 8.567 52.479 1.00 94.56 143 ASN A CA 1
ATOM 1155 C C . ASN A 1 143 ? -40.747 8.822 50.984 1.00 94.56 143 ASN A C 1
ATOM 1157 O O . ASN A 1 143 ? -39.828 8.686 50.174 1.00 94.56 143 ASN A O 1
ATOM 1161 N N . MET A 1 144 ? -41.979 9.175 50.610 1.00 95.94 144 MET A N 1
ATOM 1162 C CA . MET A 1 144 ? -42.346 9.528 49.237 1.00 95.94 144 MET A CA 1
ATOM 1163 C C . MET A 1 144 ? -41.703 10.842 48.785 1.00 95.94 144 MET A C 1
ATOM 1165 O O . MET A 1 144 ? -41.191 10.896 47.670 1.00 95.94 144 MET A O 1
ATOM 1169 N N . GLU A 1 145 ? -41.670 11.865 49.640 1.00 95.94 145 GLU A N 1
ATOM 1170 C CA . GLU A 1 145 ? -40.994 13.137 49.351 1.00 95.94 145 GLU A CA 1
ATOM 1171 C C . GLU A 1 145 ? -39.492 12.919 49.117 1.00 95.94 145 GLU A C 1
ATOM 1173 O O . GLU A 1 145 ? -38.959 13.280 48.066 1.00 95.94 145 GLU A O 1
ATOM 1178 N N . LYS A 1 146 ? -38.835 12.178 50.019 1.00 95.81 146 LYS A N 1
ATOM 1179 C CA . LYS A 1 146 ? -37.429 11.782 49.859 1.00 95.81 146 LYS A CA 1
ATOM 1180 C C . LYS A 1 146 ? -37.178 11.003 48.561 1.00 95.81 146 LYS A C 1
ATOM 1182 O O . LYS A 1 146 ? -36.156 11.201 47.904 1.00 95.81 146 LYS A O 1
ATOM 1187 N N . TYR A 1 147 ? -38.092 10.106 48.187 1.00 95.88 147 TYR A N 1
ATOM 1188 C CA . TYR A 1 147 ? -38.002 9.360 46.933 1.00 95.88 147 TYR A CA 1
ATOM 1189 C C . TYR A 1 147 ? -38.065 10.274 45.703 1.00 95.88 147 TYR A C 1
ATOM 1191 O O . TYR A 1 147 ? -37.311 10.049 44.754 1.00 95.88 147 TYR A O 1
ATOM 1199 N N . GLU A 1 148 ? -38.930 11.293 45.694 1.00 96.25 148 GLU A N 1
ATOM 1200 C CA . GLU A 1 148 ? -39.010 12.235 44.572 1.00 96.25 148 GLU A CA 1
ATOM 1201 C C . GLU A 1 148 ? -37.732 13.074 44.440 1.00 96.25 148 GLU A C 1
ATOM 1203 O O . GLU A 1 148 ? -37.212 13.210 43.328 1.00 96.25 148 GLU A O 1
ATOM 1208 N N . ASP A 1 149 ? -37.149 13.529 45.551 1.00 95.94 149 ASP A N 1
ATOM 1209 C CA . ASP A 1 149 ? -35.852 14.218 45.545 1.00 95.94 149 ASP A CA 1
ATOM 1210 C C . ASP A 1 149 ? -34.734 13.324 44.979 1.00 95.94 149 ASP A C 1
ATOM 1212 O O . ASP A 1 149 ? -33.990 13.713 44.068 1.00 95.94 149 ASP A O 1
ATOM 1216 N N . GLU A 1 150 ? -34.640 12.078 45.460 1.00 96.06 150 GLU A N 1
ATOM 1217 C CA . GLU A 1 150 ? -33.684 11.087 44.952 1.00 96.06 150 GLU A CA 1
ATOM 1218 C C . GLU A 1 150 ? -33.905 10.790 43.461 1.00 96.06 150 GLU A C 1
ATOM 1220 O O . GLU A 1 150 ? -32.943 10.626 42.700 1.00 96.06 150 GLU A O 1
ATOM 1225 N N . ARG A 1 151 ? -35.166 10.747 43.018 1.00 96.00 151 ARG A N 1
ATOM 1226 C CA . ARG A 1 151 ? -35.554 10.514 41.624 1.00 96.00 151 ARG A CA 1
ATOM 1227 C C . ARG A 1 151 ? -35.154 11.675 40.719 1.00 96.00 151 ARG A C 1
ATOM 1229 O O . ARG A 1 151 ? -34.624 11.420 39.635 1.00 96.00 151 ARG A O 1
ATOM 1236 N N . ILE A 1 152 ? -35.342 12.923 41.145 1.00 95.31 152 ILE A N 1
ATOM 1237 C CA . ILE A 1 152 ? -34.906 14.111 40.394 1.00 95.31 152 ILE A CA 1
ATOM 1238 C C . ILE A 1 152 ? -33.382 14.092 40.215 1.00 95.31 152 ILE A C 1
ATOM 1240 O O . ILE A 1 152 ? -32.884 14.241 39.094 1.00 95.31 152 ILE A O 1
ATOM 1244 N N . ILE A 1 153 ? -32.637 13.818 41.291 1.00 95.50 153 ILE A N 1
ATOM 1245 C CA . ILE A 1 153 ? -31.170 13.697 41.258 1.00 95.50 153 ILE A CA 1
ATOM 1246 C C . ILE A 1 153 ? -30.725 12.529 40.364 1.00 95.50 153 ILE A C 1
ATOM 1248 O O . ILE A 1 153 ? -29.727 12.627 39.645 1.00 95.50 153 ILE A O 1
ATOM 1252 N N . TYR A 1 154 ? -31.440 11.404 40.395 1.00 95.31 154 TYR A N 1
ATOM 1253 C CA . TYR A 1 154 ? -31.166 10.266 39.520 1.00 95.31 154 TYR A CA 1
ATOM 1254 C C . TYR A 1 154 ? -31.332 10.638 38.041 1.00 95.31 154 TYR A C 1
ATOM 1256 O O . TYR A 1 154 ? -30.455 10.322 37.233 1.00 95.31 154 TYR A O 1
ATOM 1264 N N . ILE A 1 155 ? -32.424 11.324 37.684 1.00 95.06 155 ILE A N 1
ATOM 1265 C CA . ILE A 1 155 ? -32.712 11.736 36.303 1.00 95.06 155 ILE A CA 1
ATOM 1266 C C . ILE A 1 155 ? -31.634 12.694 35.786 1.00 95.06 155 ILE A C 1
ATOM 1268 O O . ILE A 1 155 ? -31.117 12.479 34.688 1.00 95.06 155 ILE A O 1
ATOM 1272 N N . SER A 1 156 ? -31.247 13.706 36.571 1.00 94.25 156 SER A N 1
ATOM 1273 C CA . SER A 1 156 ? -30.213 14.667 36.160 1.00 94.25 156 SER A CA 1
ATOM 1274 C C . SER A 1 156 ? -28.857 13.986 35.939 1.00 94.25 156 SER A C 1
ATOM 1276 O O . SER A 1 156 ? -28.263 14.128 34.868 1.00 94.25 156 SER A O 1
ATOM 1278 N N . LYS A 1 157 ? -28.415 13.140 36.881 1.00 94.81 157 LYS A N 1
ATOM 1279 C CA . LYS A 1 157 ? -27.173 12.356 36.754 1.00 94.81 157 LYS A CA 1
ATOM 1280 C C . LYS A 1 157 ? -27.206 11.385 35.576 1.00 94.81 157 LYS A C 1
ATOM 1282 O O . LYS A 1 157 ? -26.180 11.171 34.930 1.00 94.81 157 LYS A O 1
ATOM 1287 N N . LYS A 1 158 ? -28.355 10.756 35.306 1.00 95.06 158 LYS A N 1
ATOM 1288 C CA . LYS A 1 158 ? -28.530 9.867 34.150 1.00 95.06 158 LYS A CA 1
ATOM 1289 C C . LYS A 1 158 ? -28.336 10.645 32.848 1.00 95.06 158 LYS A C 1
ATOM 1291 O O . LYS A 1 158 ? -27.542 10.213 32.017 1.00 95.06 158 LYS A O 1
ATOM 1296 N N . LEU A 1 159 ? -28.982 11.804 32.715 1.00 94.56 159 LEU A N 1
ATOM 1297 C CA . LEU A 1 159 ? -28.879 12.653 31.529 1.00 94.56 159 LEU A CA 1
ATOM 1298 C C . LEU A 1 159 ? -27.441 13.143 31.289 1.00 94.56 159 LEU A C 1
ATOM 1300 O O . LEU A 1 159 ? -26.957 13.116 30.160 1.00 94.56 159 LEU A O 1
ATOM 1304 N N . GLU A 1 160 ? -26.728 13.560 32.338 1.00 94.06 160 GLU A N 1
ATOM 1305 C CA . GLU A 1 160 ? -25.314 13.953 32.232 1.00 94.06 160 GLU A CA 1
ATOM 1306 C C . GLU A 1 160 ? -24.420 12.804 31.751 1.00 94.06 160 GLU A C 1
ATOM 1308 O O . GLU A 1 160 ? -23.561 12.994 30.886 1.00 94.06 160 GLU A O 1
ATOM 1313 N N . ARG A 1 161 ? -24.631 11.593 32.278 1.00 92.94 161 ARG A N 1
ATOM 1314 C CA . ARG A 1 161 ? -23.884 10.395 31.866 1.00 92.94 161 ARG A CA 1
ATOM 1315 C C . ARG A 1 161 ? -24.187 9.994 30.428 1.00 92.94 161 ARG A C 1
ATOM 1317 O O . ARG A 1 161 ? -23.264 9.597 29.725 1.00 92.94 161 ARG A O 1
ATOM 1324 N N . GLU A 1 162 ? -25.441 10.105 29.995 1.00 94.50 162 GLU A N 1
ATOM 1325 C CA . GLU A 1 162 ? -25.842 9.852 28.606 1.00 94.50 162 GLU A CA 1
ATOM 1326 C C . GLU A 1 162 ? -25.166 10.844 27.652 1.00 94.50 162 GLU A C 1
ATOM 1328 O O . GLU A 1 162 ? -24.509 10.413 26.707 1.00 94.50 162 GLU A O 1
ATOM 1333 N N . LYS A 1 163 ? -25.188 12.148 27.965 1.00 95.19 163 LYS A N 1
ATOM 1334 C CA . LYS A 1 163 ? -24.469 13.174 27.185 1.00 95.19 163 LYS A CA 1
ATOM 1335 C C . LYS A 1 163 ? -22.966 12.901 27.106 1.00 95.19 163 LYS A C 1
ATOM 1337 O O . LYS A 1 163 ? -22.359 13.029 26.044 1.00 95.19 163 LYS A O 1
ATOM 1342 N N . LYS A 1 164 ? -22.352 12.511 28.228 1.00 96.06 164 LYS A N 1
ATOM 1343 C CA . LYS A 1 164 ? -20.931 12.143 28.264 1.00 96.06 164 LYS A CA 1
ATOM 1344 C C . LYS A 1 164 ? -20.647 10.913 27.398 1.00 96.06 164 LYS A C 1
ATOM 1346 O O . LYS A 1 164 ? -19.700 10.931 26.620 1.00 96.06 164 LYS A O 1
ATOM 1351 N N . TYR A 1 165 ? -21.479 9.878 27.497 1.00 95.56 165 TYR A N 1
ATOM 1352 C CA . TYR A 1 165 ? -21.356 8.663 26.694 1.00 95.56 165 TYR A CA 1
ATOM 1353 C C . TYR A 1 165 ? -21.451 8.950 25.190 1.00 95.56 165 TYR A C 1
ATOM 1355 O O . TYR A 1 165 ? -20.646 8.431 24.422 1.00 95.56 165 TYR A O 1
ATOM 1363 N N . GLU A 1 166 ? -22.386 9.800 24.761 1.00 95.50 166 GLU A N 1
ATOM 1364 C CA . GLU A 1 166 ? -22.518 10.204 23.355 1.00 95.50 166 GLU A CA 1
ATOM 1365 C C . GLU A 1 166 ? -21.270 10.935 22.844 1.00 95.50 166 GLU A C 1
ATOM 1367 O O . GLU A 1 166 ? -20.780 10.648 21.747 1.00 95.50 166 GLU A O 1
ATOM 1372 N N . LEU A 1 167 ? -20.713 11.842 23.653 1.00 96.00 167 LEU A N 1
ATOM 1373 C CA . LEU A 1 167 ? -19.466 12.533 23.328 1.00 96.00 167 LEU A CA 1
ATOM 1374 C C . LEU A 1 167 ? -18.290 11.551 23.216 1.00 96.00 167 LEU A C 1
ATOM 1376 O O . LEU A 1 167 ? -17.516 11.613 22.256 1.00 96.00 167 LEU A O 1
ATOM 1380 N N . ASP A 1 168 ? -18.171 10.626 24.168 1.00 94.75 168 ASP A N 1
ATOM 1381 C CA . ASP A 1 168 ? -17.135 9.594 24.176 1.00 94.75 168 ASP A CA 1
ATOM 1382 C C . ASP A 1 168 ? -17.271 8.652 22.970 1.00 94.75 168 ASP A C 1
ATOM 1384 O O . ASP A 1 168 ? -16.267 8.316 22.337 1.00 94.75 168 ASP A O 1
ATOM 1388 N N . LEU A 1 169 ? -18.498 8.277 22.594 1.00 94.94 169 LEU A N 1
ATOM 1389 C CA . LEU A 1 169 ? -18.781 7.443 21.427 1.00 94.94 169 LEU A CA 1
ATOM 1390 C C . LEU A 1 169 ? -18.388 8.149 20.124 1.00 94.94 169 LEU A C 1
ATOM 1392 O O . LEU A 1 169 ? -17.684 7.564 19.302 1.00 94.94 169 LEU A O 1
ATOM 1396 N N . LYS A 1 170 ? -18.746 9.426 19.962 1.00 95.62 170 LYS A N 1
ATOM 1397 C CA . LYS A 1 170 ? -18.359 10.228 18.790 1.00 95.62 170 LYS A CA 1
ATOM 1398 C C . LYS A 1 170 ? -16.837 10.366 18.669 1.00 95.62 170 LYS A C 1
ATOM 1400 O O . LYS A 1 170 ? -16.266 10.230 17.583 1.00 95.62 170 LYS A O 1
ATOM 1405 N N . ASN A 1 171 ? -16.157 10.606 19.791 1.00 94.12 171 ASN A N 1
ATOM 1406 C CA . ASN A 1 171 ? -14.696 10.662 19.841 1.00 94.12 171 ASN A CA 1
ATOM 1407 C C . ASN A 1 171 ? -14.065 9.307 19.497 1.00 94.12 171 ASN A C 1
ATOM 1409 O O . ASN A 1 171 ? -13.075 9.256 18.760 1.00 94.12 171 ASN A O 1
ATOM 1413 N N . TYR A 1 172 ? -14.642 8.217 20.006 1.00 93.75 172 TYR A N 1
ATOM 1414 C CA . TYR A 1 172 ? -14.233 6.857 19.682 1.00 93.75 172 TYR A CA 1
ATOM 1415 C C . TYR A 1 172 ? -14.365 6.575 18.186 1.00 93.75 172 TYR A C 1
ATOM 1417 O O . TYR A 1 172 ? -13.394 6.129 17.592 1.00 93.75 172 TYR A O 1
ATOM 1425 N N . GLU A 1 173 ? -15.498 6.884 17.553 1.00 92.69 173 GLU A N 1
ATOM 1426 C CA . GLU A 1 173 ? -15.726 6.636 16.121 1.00 92.69 173 GLU A CA 1
ATOM 1427 C C . GLU A 1 173 ? -14.731 7.391 15.228 1.00 92.69 173 GLU A C 1
ATOM 1429 O O . GLU A 1 173 ? -14.176 6.830 14.278 1.00 92.69 173 GLU A O 1
ATOM 1434 N N . SER A 1 174 ? -14.433 8.649 15.569 1.00 92.06 174 SER A N 1
ATOM 1435 C CA . SER A 1 174 ? -13.423 9.450 14.868 1.00 92.06 174 SER A CA 1
ATOM 1436 C C . SER A 1 174 ? -12.023 8.832 14.979 1.00 92.06 174 SER A C 1
ATOM 1438 O O . SER A 1 174 ? -11.331 8.631 13.973 1.00 92.06 174 SER A O 1
ATOM 1440 N N . ARG A 1 175 ? -11.616 8.451 16.199 1.00 91.25 175 ARG A N 1
ATOM 1441 C CA . ARG A 1 175 ? -10.346 7.748 16.442 1.00 91.25 175 ARG A CA 1
ATOM 1442 C C . ARG A 1 175 ? -10.319 6.396 15.740 1.00 91.25 175 ARG A C 1
ATOM 1444 O O . ARG A 1 175 ? -9.309 6.056 15.133 1.00 91.25 175 ARG A O 1
ATOM 1451 N N . PHE A 1 176 ? -11.431 5.669 15.767 1.00 89.75 176 PHE A N 1
ATOM 1452 C CA . PHE A 1 176 ? -11.579 4.361 15.152 1.00 89.75 176 PHE A CA 1
ATOM 1453 C C . PHE A 1 176 ? -11.304 4.430 13.656 1.00 89.75 176 PHE A C 1
ATOM 1455 O O . PHE A 1 176 ? -10.447 3.706 13.157 1.00 89.75 176 PHE A O 1
ATOM 1462 N N . LYS A 1 177 ? -11.945 5.367 12.952 1.00 91.38 177 LYS A N 1
ATOM 1463 C CA . LYS A 1 177 ? -11.721 5.583 11.519 1.00 91.38 177 LYS A CA 1
ATOM 1464 C C . LYS A 1 177 ? -10.260 5.926 11.213 1.00 91.38 177 LYS A C 1
ATOM 1466 O O . LYS A 1 177 ? -9.684 5.382 10.271 1.00 91.38 177 LYS A O 1
ATOM 1471 N N . LYS A 1 178 ? -9.644 6.803 12.014 1.00 91.50 178 LYS A N 1
ATOM 1472 C CA . LYS A 1 178 ? -8.244 7.216 11.829 1.00 91.50 178 LYS A CA 1
ATOM 1473 C C . LYS A 1 178 ? -7.272 6.051 12.030 1.00 91.50 178 LYS A C 1
ATOM 1475 O O . LYS A 1 178 ? -6.414 5.831 11.178 1.00 91.50 178 LYS A O 1
ATOM 1480 N N . GLU A 1 179 ? -7.412 5.297 13.116 1.00 91.69 179 GLU A N 1
ATOM 1481 C CA . GLU A 1 179 ? -6.553 4.143 13.407 1.00 91.69 179 GLU A CA 1
ATOM 1482 C C . GLU A 1 179 ? -6.776 3.000 12.409 1.00 91.69 179 GLU A C 1
ATOM 1484 O O . GLU A 1 179 ? -5.806 2.422 11.922 1.00 91.69 179 GLU A O 1
ATOM 1489 N N . LYS A 1 180 ? -8.028 2.747 11.999 1.00 91.56 180 LYS A N 1
ATOM 1490 C CA . LYS A 1 180 ? -8.362 1.778 10.943 1.00 91.56 180 LYS A CA 1
ATOM 1491 C C . LYS A 1 180 ? -7.609 2.102 9.650 1.00 91.56 180 LYS A C 1
ATOM 1493 O O . LYS A 1 180 ? -6.960 1.227 9.081 1.00 91.56 180 LYS A O 1
ATOM 1498 N N . ASN A 1 181 ? -7.632 3.366 9.221 1.00 90.94 181 ASN A N 1
ATOM 1499 C CA . ASN A 1 181 ? -6.927 3.808 8.016 1.00 90.94 181 ASN A CA 1
ATOM 1500 C C . ASN A 1 181 ? -5.404 3.683 8.143 1.00 90.94 181 ASN A C 1
ATOM 1502 O O . ASN A 1 181 ? -4.754 3.249 7.193 1.00 90.94 181 ASN A O 1
ATOM 1506 N N . LYS A 1 182 ? -4.832 4.020 9.307 1.00 92.81 182 LYS A N 1
ATOM 1507 C CA . LYS A 1 182 ? -3.392 3.863 9.568 1.00 92.81 182 LYS A CA 1
ATOM 1508 C C . LYS A 1 182 ? -2.952 2.404 9.504 1.00 92.81 182 LYS A C 1
ATOM 1510 O O . LYS A 1 182 ? -1.958 2.104 8.852 1.00 92.81 182 LYS A O 1
ATOM 1515 N N . ILE A 1 183 ? -3.690 1.502 10.152 1.00 93.88 183 ILE A N 1
ATOM 1516 C CA . ILE A 1 183 ? -3.395 0.064 10.139 1.00 93.88 183 ILE A CA 1
ATOM 1517 C C . ILE A 1 183 ? -3.513 -0.476 8.716 1.00 93.88 183 ILE A C 1
ATOM 1519 O O . ILE A 1 183 ? -2.598 -1.143 8.243 1.00 93.88 183 ILE A O 1
ATOM 1523 N N . ALA A 1 184 ? -4.589 -0.132 8.004 1.00 93.12 184 ALA A N 1
ATOM 1524 C CA . ALA A 1 184 ? -4.752 -0.527 6.611 1.00 93.12 184 ALA A CA 1
ATOM 1525 C C . ALA A 1 184 ? -3.601 -0.008 5.738 1.00 93.12 184 ALA A C 1
ATOM 1527 O O . ALA A 1 184 ? -3.121 -0.728 4.871 1.00 93.12 184 ALA A O 1
ATOM 1528 N N . HIS A 1 185 ? -3.160 1.239 5.920 1.00 93.44 185 HIS A N 1
ATOM 1529 C CA . HIS A 1 185 ? -2.014 1.791 5.192 1.00 93.44 185 HIS A CA 1
ATOM 1530 C C . HIS A 1 185 ? -0.716 1.043 5.520 1.00 93.44 185 HIS A C 1
ATOM 1532 O O . HIS A 1 185 ? 0.004 0.652 4.612 1.00 93.44 185 HIS A O 1
ATOM 1538 N N . LYS A 1 186 ? -0.457 0.754 6.800 1.00 94.19 186 LYS A N 1
ATOM 1539 C CA . LYS A 1 186 ? 0.714 -0.024 7.222 1.00 94.19 186 LYS A CA 1
ATOM 1540 C C . LYS A 1 186 ? 0.737 -1.418 6.590 1.00 94.19 186 LYS A C 1
ATOM 1542 O O . LYS A 1 186 ? 1.765 -1.816 6.065 1.00 94.19 186 LYS A O 1
ATOM 1547 N N . ILE A 1 187 ? -0.386 -2.137 6.627 1.00 93.62 187 ILE A N 1
ATOM 1548 C CA . ILE A 1 187 ? -0.509 -3.460 5.996 1.00 93.62 187 ILE A CA 1
ATOM 1549 C C . ILE A 1 187 ? -0.217 -3.365 4.496 1.00 93.62 187 ILE A C 1
ATOM 1551 O O . ILE A 1 187 ? 0.521 -4.182 3.963 1.00 93.62 187 ILE A O 1
ATOM 1555 N N . HIS A 1 188 ? -0.759 -2.344 3.832 1.00 95.06 188 HIS A N 1
ATOM 1556 C CA . HIS A 1 188 ? -0.521 -2.133 2.409 1.00 95.06 188 HIS A CA 1
ATOM 1557 C C . HIS A 1 188 ? 0.959 -1.922 2.082 1.00 95.06 188 HIS A C 1
ATOM 1559 O O . HIS A 1 188 ? 1.464 -2.571 1.176 1.00 95.06 188 HIS A O 1
ATOM 1565 N N . LEU A 1 189 ? 1.668 -1.077 2.837 1.00 95.81 189 LEU A N 1
ATOM 1566 C CA . LEU A 1 189 ? 3.106 -0.876 2.626 1.00 95.81 189 LEU A CA 1
ATOM 1567 C C . LEU A 1 189 ? 3.903 -2.176 2.806 1.00 95.81 189 LEU A C 1
ATOM 1569 O O . LEU A 1 189 ? 4.843 -2.419 2.060 1.00 95.81 189 LEU A O 1
ATOM 1573 N N . GLU A 1 190 ? 3.517 -3.027 3.759 1.00 94.44 190 GLU A N 1
ATOM 1574 C CA . GLU A 1 190 ? 4.138 -4.345 3.935 1.00 94.44 190 GLU A CA 1
ATOM 1575 C C . GLU A 1 190 ? 3.855 -5.284 2.749 1.00 94.44 190 GLU A C 1
ATOM 1577 O O . GLU A 1 190 ? 4.735 -6.044 2.349 1.00 94.44 190 GLU A O 1
ATOM 1582 N N . ASP A 1 191 ? 2.669 -5.203 2.141 1.00 94.12 191 ASP A N 1
ATOM 1583 C CA . ASP A 1 191 ? 2.301 -5.989 0.956 1.00 94.12 191 ASP A CA 1
ATOM 1584 C C . ASP A 1 191 ? 3.047 -5.570 -0.326 1.00 94.12 191 ASP A C 1
ATOM 1586 O O . ASP A 1 191 ? 3.103 -6.353 -1.278 1.00 94.12 191 ASP A O 1
ATOM 1590 N N . LEU A 1 192 ? 3.640 -4.371 -0.360 1.00 97.25 192 LEU A N 1
ATOM 1591 C CA . LEU A 1 192 ? 4.490 -3.914 -1.468 1.00 97.25 192 LEU A CA 1
ATOM 1592 C C . LEU A 1 192 ? 5.884 -4.555 -1.462 1.00 97.25 192 LEU A C 1
ATOM 1594 O O . LEU A 1 192 ? 6.598 -4.472 -2.460 1.00 97.25 192 LEU A O 1
ATOM 1598 N N . ARG A 1 193 ? 6.301 -5.178 -0.354 1.00 97.25 193 ARG A N 1
ATOM 1599 C CA . ARG A 1 193 ? 7.630 -5.790 -0.261 1.00 97.25 193 ARG A CA 1
ATOM 1600 C C . ARG A 1 193 ? 7.760 -6.992 -1.191 1.00 97.25 193 ARG A C 1
ATOM 1602 O O . ARG A 1 193 ? 6.805 -7.761 -1.345 1.00 97.25 193 ARG A O 1
ATOM 1609 N N . PRO A 1 194 ? 8.946 -7.217 -1.774 1.00 97.31 194 PRO A N 1
ATOM 1610 C CA . PRO A 1 194 ? 9.159 -8.373 -2.617 1.00 97.31 194 PRO A CA 1
ATOM 1611 C C . PRO A 1 194 ? 9.160 -9.656 -1.785 1.00 97.31 194 PRO A C 1
ATOM 1613 O O . PRO A 1 194 ? 9.446 -9.659 -0.586 1.00 97.31 194 PRO A O 1
ATOM 1616 N N . THR A 1 195 ? 8.920 -10.780 -2.449 1.00 96.81 195 THR A N 1
ATOM 1617 C CA . THR A 1 195 ? 9.134 -12.105 -1.843 1.00 96.81 195 THR A CA 1
ATOM 1618 C C . THR A 1 195 ? 10.620 -12.455 -1.740 1.00 96.81 195 THR A C 1
ATOM 1620 O O . THR A 1 195 ? 11.027 -13.172 -0.828 1.00 96.81 195 THR A O 1
ATOM 1623 N N . LYS A 1 196 ? 11.438 -11.924 -2.657 1.00 96.00 196 LYS A N 1
ATOM 1624 C CA . LYS A 1 196 ? 12.901 -12.004 -2.638 1.00 96.00 196 LYS A CA 1
ATOM 1625 C C . LYS A 1 196 ? 13.493 -10.621 -2.868 1.00 96.00 196 LYS A C 1
ATOM 1627 O O . LYS A 1 196 ? 13.234 -10.001 -3.898 1.00 96.00 196 LYS A O 1
ATOM 1632 N N . SER A 1 197 ? 14.281 -10.153 -1.910 1.00 95.50 197 SER A N 1
ATOM 1633 C CA . SER A 1 197 ? 14.966 -8.864 -2.000 1.00 95.50 197 SER A CA 1
ATOM 1634 C C . SER A 1 197 ? 16.107 -8.896 -3.010 1.00 95.50 197 SER A C 1
ATOM 1636 O O . SER A 1 197 ? 16.685 -9.946 -3.288 1.00 95.50 197 SER A O 1
ATOM 1638 N N . ALA A 1 198 ? 16.467 -7.717 -3.510 1.00 95.12 198 ALA A N 1
ATOM 1639 C CA . ALA A 1 198 ? 17.592 -7.555 -4.416 1.00 95.12 198 ALA A CA 1
ATOM 1640 C C . ALA A 1 198 ? 18.929 -7.905 -3.737 1.00 95.12 198 ALA A C 1
ATOM 1642 O O . ALA A 1 198 ? 19.273 -7.330 -2.698 1.00 95.12 198 ALA A O 1
ATOM 1643 N N . ILE A 1 199 ? 19.715 -8.787 -4.354 1.00 94.75 199 ILE A N 1
ATOM 1644 C CA . ILE A 1 199 ? 21.085 -9.116 -3.948 1.00 94.75 199 ILE A CA 1
ATOM 1645 C C . ILE A 1 199 ? 22.088 -8.491 -4.909 1.00 94.75 199 ILE A C 1
ATOM 1647 O O . ILE A 1 199 ? 21.783 -8.287 -6.080 1.00 94.75 199 ILE A O 1
ATOM 1651 N N . ARG A 1 200 ? 23.297 -8.204 -4.423 1.00 93.19 200 ARG A N 1
ATOM 1652 C CA . ARG A 1 200 ? 24.398 -7.760 -5.282 1.00 93.19 200 ARG A CA 1
ATOM 1653 C C . ARG A 1 200 ? 24.879 -8.924 -6.150 1.00 93.19 200 ARG A C 1
ATOM 1655 O O . ARG A 1 200 ? 25.132 -9.999 -5.611 1.00 93.19 200 ARG A O 1
ATOM 1662 N N . ILE A 1 201 ? 25.046 -8.686 -7.448 1.00 90.19 201 ILE A N 1
ATOM 1663 C CA . ILE A 1 201 ? 25.590 -9.660 -8.401 1.00 90.19 201 ILE A CA 1
ATOM 1664 C C . ILE A 1 201 ? 27.053 -9.349 -8.734 1.00 90.19 201 ILE A C 1
ATOM 1666 O O . ILE A 1 201 ? 27.492 -8.201 -8.673 1.00 90.19 201 ILE A O 1
ATOM 1670 N N . PHE A 1 202 ? 27.818 -10.396 -9.049 1.00 76.94 202 PHE A N 1
ATOM 1671 C CA . PHE A 1 202 ? 29.258 -10.299 -9.322 1.00 76.94 202 PHE A CA 1
ATOM 1672 C C . PHE A 1 202 ? 29.584 -10.171 -10.813 1.00 76.94 202 PHE A C 1
ATOM 1674 O O . PHE A 1 202 ? 30.579 -9.544 -11.164 1.00 76.94 202 PHE A O 1
ATOM 1681 N N . ASN A 1 203 ? 28.734 -10.724 -11.680 1.00 70.00 203 ASN A N 1
ATOM 1682 C CA . ASN A 1 203 ? 28.847 -10.563 -13.125 1.00 70.00 203 ASN A CA 1
ATOM 1683 C C . ASN A 1 203 ? 28.032 -9.342 -13.535 1.00 70.00 203 ASN A C 1
ATOM 1685 O O . ASN A 1 203 ? 26.807 -9.409 -13.603 1.00 70.00 203 ASN A O 1
ATOM 1689 N N . THR A 1 204 ? 28.708 -8.220 -13.752 1.00 68.19 204 THR A N 1
ATOM 1690 C CA . THR A 1 204 ? 28.060 -6.969 -14.139 1.00 68.19 204 THR A CA 1
ATOM 1691 C C . THR A 1 204 ? 28.109 -6.815 -15.654 1.00 68.19 204 THR A C 1
ATOM 1693 O O . THR A 1 204 ? 29.161 -6.971 -16.280 1.00 68.19 204 THR A O 1
ATOM 1696 N N . ASN A 1 205 ? 26.959 -6.526 -16.263 1.00 68.69 205 ASN A N 1
ATOM 1697 C CA . ASN A 1 205 ? 26.916 -6.178 -17.677 1.00 68.69 205 ASN A CA 1
ATOM 1698 C C . ASN A 1 205 ? 27.626 -4.834 -17.891 1.00 68.69 205 ASN A C 1
ATOM 1700 O O . ASN A 1 205 ? 27.598 -3.943 -17.035 1.00 68.69 205 ASN A O 1
ATOM 1704 N N . LYS A 1 206 ? 28.287 -4.685 -19.043 1.00 76.81 206 LYS A N 1
ATOM 1705 C CA . LYS A 1 206 ? 28.822 -3.384 -19.452 1.00 76.81 206 LYS A CA 1
ATOM 1706 C C . LYS A 1 206 ? 27.646 -2.452 -19.721 1.00 76.81 206 LYS A C 1
ATOM 1708 O O . LYS A 1 206 ? 26.801 -2.782 -20.540 1.00 76.81 206 LYS A O 1
ATOM 1713 N N . ARG A 1 207 ? 27.639 -1.301 -19.054 1.00 83.81 207 ARG A N 1
ATOM 1714 C CA . ARG A 1 207 ? 26.587 -0.289 -19.189 1.00 83.81 207 ARG A CA 1
ATOM 1715 C C . ARG A 1 207 ? 26.811 0.595 -20.401 1.00 83.81 207 ARG A C 1
ATOM 1717 O O . ARG A 1 207 ? 27.943 1.033 -20.642 1.00 83.81 207 ARG A O 1
ATOM 1724 N N . GLY A 1 208 ? 25.738 0.904 -21.116 1.00 82.81 208 GLY A N 1
ATOM 1725 C CA . GLY A 1 208 ? 25.735 1.900 -22.176 1.00 82.81 208 GLY A CA 1
ATOM 1726 C C . GLY A 1 208 ? 25.999 3.320 -21.657 1.00 82.81 208 GLY A C 1
ATOM 1727 O O . GLY A 1 208 ? 25.750 3.663 -20.499 1.00 82.81 208 GLY A O 1
ATOM 1728 N N . ALA A 1 209 ? 26.484 4.203 -22.534 1.00 85.75 209 ALA A N 1
ATOM 1729 C CA . ALA A 1 209 ? 26.733 5.603 -22.177 1.00 85.75 209 ALA A CA 1
ATOM 1730 C C . ALA A 1 209 ? 25.447 6.341 -21.750 1.00 85.75 209 ALA A C 1
ATOM 1732 O O . ALA A 1 209 ? 25.491 7.207 -20.873 1.00 85.75 209 ALA A O 1
ATOM 1733 N N . ASN A 1 210 ? 24.307 5.994 -22.355 1.00 87.81 210 ASN A N 1
ATOM 1734 C CA . ASN A 1 210 ? 23.010 6.594 -22.045 1.00 87.81 210 ASN A CA 1
ATOM 1735 C C . ASN A 1 210 ? 22.458 6.107 -20.696 1.00 87.81 210 ASN A C 1
ATOM 1737 O O . ASN A 1 210 ? 21.975 6.933 -19.922 1.00 87.81 210 ASN A O 1
ATOM 1741 N N . GLU A 1 211 ? 22.643 4.828 -20.349 1.00 89.69 211 GLU A N 1
ATOM 1742 C CA . GLU A 1 211 ? 22.333 4.308 -19.008 1.00 89.69 211 GLU A CA 1
ATOM 1743 C C . GLU A 1 211 ? 23.111 5.064 -17.925 1.00 89.69 211 GLU A C 1
ATOM 1745 O O . GLU A 1 211 ? 22.536 5.495 -16.929 1.00 89.69 211 GLU A O 1
ATOM 1750 N N . ILE A 1 212 ? 24.418 5.291 -18.127 1.00 92.06 212 ILE A N 1
ATOM 1751 C CA . ILE A 1 212 ? 25.265 6.017 -17.165 1.00 92.06 212 ILE A CA 1
ATOM 1752 C C . ILE A 1 212 ? 24.777 7.460 -16.983 1.00 92.06 212 ILE A C 1
ATOM 1754 O O . ILE A 1 212 ? 24.721 7.963 -15.855 1.00 92.06 212 ILE A O 1
ATOM 1758 N N . LYS A 1 213 ? 24.411 8.141 -18.078 1.00 92.62 213 LYS A N 1
ATOM 1759 C CA . LYS A 1 213 ? 23.846 9.498 -18.016 1.00 92.62 213 LYS A CA 1
ATOM 1760 C C . LYS A 1 213 ? 22.541 9.512 -17.227 1.00 92.62 213 LYS A C 1
ATOM 1762 O O . LYS A 1 213 ? 22.382 10.355 -16.347 1.00 92.62 213 LYS A O 1
ATOM 1767 N N . PHE A 1 214 ? 21.638 8.574 -17.496 1.00 95.31 214 PHE A N 1
ATOM 1768 C CA . PHE A 1 214 ? 20.363 8.508 -16.792 1.00 95.31 214 PHE A CA 1
ATOM 1769 C C . PHE A 1 214 ? 20.519 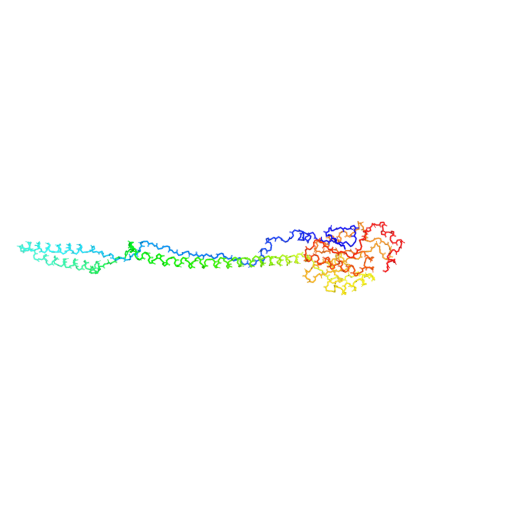8.127 -15.322 1.00 95.31 214 PHE A C 1
ATOM 1771 O O . PHE A 1 214 ? 19.886 8.734 -14.462 1.00 95.31 214 PHE A O 1
ATOM 1778 N N . LEU A 1 215 ? 21.434 7.210 -15.007 1.00 95.12 215 LEU A N 1
ATOM 1779 C CA . LEU A 1 215 ? 21.784 6.851 -13.637 1.00 95.12 215 LEU A CA 1
ATOM 1780 C C . LEU A 1 215 ? 22.226 8.076 -12.825 1.00 95.12 215 LEU A C 1
ATOM 1782 O O . LEU A 1 215 ? 21.916 8.171 -11.639 1.00 95.12 215 LEU A O 1
ATOM 1786 N N . LYS A 1 216 ? 22.925 9.035 -13.444 1.00 95.06 216 LYS A N 1
ATOM 1787 C CA . LYS A 1 216 ? 23.266 10.304 -12.790 1.00 95.06 216 LYS A CA 1
ATOM 1788 C C . LYS A 1 216 ? 22.010 11.114 -12.448 1.00 95.06 216 LYS A C 1
ATOM 1790 O O . LYS A 1 216 ? 21.870 11.531 -11.303 1.00 95.06 216 LYS A O 1
ATOM 1795 N N . VAL A 1 217 ? 21.082 11.266 -13.396 1.00 96.31 217 VAL A N 1
ATOM 1796 C CA . VAL A 1 217 ? 19.803 11.972 -13.180 1.00 96.31 217 VAL A CA 1
ATOM 1797 C C . VAL A 1 217 ? 18.980 11.290 -12.079 1.00 96.31 217 VAL A C 1
ATOM 1799 O O . VAL A 1 217 ? 18.501 11.949 -11.153 1.00 96.31 217 VAL A O 1
ATOM 1802 N N . LEU A 1 218 ? 18.889 9.957 -12.107 1.00 95.88 218 LEU A N 1
ATOM 1803 C CA . LEU A 1 218 ? 18.242 9.171 -11.057 1.00 95.88 218 LEU A CA 1
ATOM 1804 C C . LEU A 1 218 ? 18.922 9.356 -9.702 1.00 95.88 218 LEU A C 1
ATOM 1806 O O . LEU A 1 218 ? 18.235 9.547 -8.708 1.00 95.88 218 LEU A O 1
ATOM 1810 N N . ASN A 1 219 ? 20.250 9.368 -9.628 1.00 94.88 219 ASN A N 1
ATOM 1811 C CA . ASN A 1 219 ? 20.958 9.594 -8.367 1.00 94.88 219 ASN A CA 1
ATOM 1812 C C . ASN A 1 219 ? 20.804 11.019 -7.817 1.00 94.88 219 ASN A C 1
ATOM 1814 O O . ASN A 1 219 ? 20.978 11.223 -6.613 1.00 94.88 219 ASN A O 1
ATOM 1818 N N . ASP A 1 220 ? 20.472 11.995 -8.657 1.00 95.19 220 ASP A N 1
ATOM 1819 C CA . ASP A 1 220 ? 20.190 13.362 -8.220 1.00 95.19 220 ASP A CA 1
ATOM 1820 C C . ASP A 1 220 ? 18.754 13.510 -7.681 1.00 95.19 220 ASP A C 1
ATOM 1822 O O . ASP A 1 220 ? 18.517 14.303 -6.769 1.00 95.19 220 ASP A O 1
ATOM 1826 N N . ARG A 1 221 ? 17.792 12.728 -8.193 1.00 94.50 221 ARG A N 1
ATOM 1827 C CA . ARG A 1 221 ? 16.362 12.797 -7.813 1.00 94.50 221 ARG A CA 1
ATOM 1828 C C . ARG A 1 221 ? 15.922 11.725 -6.809 1.00 94.50 221 ARG A C 1
ATOM 1830 O O . ARG A 1 221 ? 15.075 11.970 -5.959 1.00 94.50 221 ARG A O 1
ATOM 1837 N N . LEU A 1 222 ? 16.492 10.534 -6.927 1.00 94.62 222 LEU A N 1
ATOM 1838 C CA . LEU A 1 222 ? 16.069 9.264 -6.333 1.00 94.62 222 LEU A CA 1
ATOM 1839 C C . LEU A 1 222 ? 17.270 8.492 -5.751 1.00 94.62 222 LEU A C 1
ATOM 1841 O O . LEU A 1 222 ? 17.291 7.260 -5.749 1.00 94.62 222 LEU A O 1
ATOM 1845 N N . ARG A 1 223 ? 18.278 9.201 -5.222 1.00 93.56 223 ARG A N 1
ATOM 1846 C CA . ARG A 1 223 ? 19.521 8.611 -4.682 1.00 93.56 223 ARG A CA 1
ATOM 1847 C C . ARG A 1 223 ? 19.292 7.412 -3.766 1.00 93.56 223 ARG A C 1
ATOM 1849 O O . ARG A 1 223 ? 19.924 6.379 -3.923 1.00 93.56 223 ARG A O 1
ATOM 1856 N N . ASN A 1 224 ? 18.378 7.561 -2.809 1.00 94.62 224 ASN A N 1
ATOM 1857 C CA . ASN A 1 224 ? 18.120 6.542 -1.789 1.00 94.62 224 ASN A CA 1
ATOM 1858 C C . ASN A 1 224 ? 17.290 5.362 -2.311 1.00 94.62 224 ASN A C 1
ATOM 1860 O O 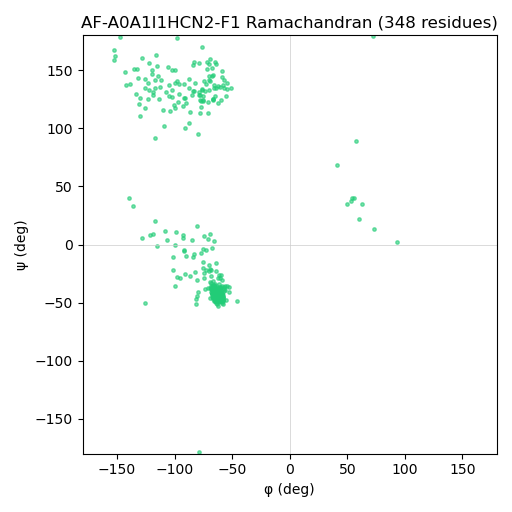. ASN A 1 224 ? 17.106 4.388 -1.588 1.00 94.62 224 ASN A O 1
ATOM 1864 N N . TYR A 1 225 ? 16.787 5.466 -3.541 1.00 96.69 225 TYR A N 1
ATOM 1865 C CA . TYR A 1 225 ? 16.042 4.412 -4.211 1.00 96.69 225 TYR A CA 1
ATOM 1866 C C . TYR A 1 225 ? 16.930 3.619 -5.164 1.00 96.69 225 TYR A C 1
ATOM 1868 O O . TYR A 1 225 ? 16.648 2.458 -5.417 1.00 96.69 225 TYR A O 1
ATOM 1876 N N . THR A 1 226 ? 17.976 4.232 -5.713 1.00 96.94 226 THR A N 1
ATOM 1877 C CA . THR A 1 226 ? 18.648 3.732 -6.914 1.00 96.94 226 THR A CA 1
ATOM 1878 C C . THR A 1 226 ? 19.793 2.783 -6.575 1.00 96.94 226 THR A C 1
ATOM 1880 O O . THR A 1 226 ? 20.712 3.129 -5.833 1.00 96.94 226 THR A O 1
ATOM 1883 N N . PHE A 1 227 ? 19.766 1.586 -7.156 1.00 95.06 227 PHE A N 1
ATOM 1884 C CA . PHE A 1 227 ? 20.800 0.570 -7.009 1.00 95.06 227 PHE A CA 1
ATOM 1885 C C . PHE A 1 227 ? 21.202 0.006 -8.369 1.00 95.06 227 PHE A C 1
ATOM 1887 O O . PHE A 1 227 ? 20.372 -0.216 -9.246 1.00 95.06 227 PHE A O 1
ATOM 1894 N N . ILE A 1 228 ? 22.493 -0.277 -8.504 1.00 92.56 228 ILE A N 1
ATOM 1895 C CA . ILE A 1 228 ? 23.082 -0.949 -9.662 1.00 92.56 228 ILE A CA 1
ATOM 1896 C C . ILE A 1 228 ? 23.676 -2.286 -9.238 1.00 92.56 228 ILE A C 1
ATOM 1898 O O . ILE A 1 228 ? 23.922 -2.507 -8.048 1.00 92.56 228 ILE A O 1
ATOM 1902 N N . ASP A 1 229 ? 23.923 -3.157 -10.216 1.00 91.88 229 ASP A N 1
ATOM 1903 C CA . ASP A 1 229 ? 24.523 -4.480 -10.003 1.00 91.88 229 ASP A CA 1
ATOM 1904 C C . ASP A 1 229 ? 23.747 -5.291 -8.959 1.00 91.88 229 ASP A C 1
ATOM 1906 O O . ASP A 1 229 ? 24.325 -5.960 -8.095 1.00 91.88 229 ASP A O 1
ATOM 1910 N N . LYS A 1 230 ? 22.415 -5.196 -9.019 1.00 93.62 230 LYS A N 1
ATOM 1911 C CA . LYS A 1 230 ? 21.510 -5.966 -8.179 1.00 93.62 230 LYS A CA 1
ATOM 1912 C C . LYS A 1 230 ? 20.501 -6.736 -9.013 1.00 93.62 230 LYS A C 1
ATOM 1914 O O . LYS A 1 230 ? 19.986 -6.211 -9.986 1.00 93.62 230 LYS A O 1
ATOM 1919 N N . ALA A 1 231 ? 20.176 -7.943 -8.571 1.00 93.69 231 ALA A N 1
ATOM 1920 C CA . ALA A 1 231 ? 19.144 -8.789 -9.162 1.00 93.69 231 ALA A CA 1
ATOM 1921 C C . ALA A 1 231 ? 18.461 -9.633 -8.076 1.00 93.69 231 ALA A C 1
ATOM 1923 O O . ALA A 1 231 ? 18.835 -9.573 -6.904 1.00 93.69 231 ALA A O 1
ATOM 1924 N N . ILE A 1 232 ? 17.471 -10.444 -8.448 1.00 93.69 232 ILE A N 1
ATOM 1925 C CA . ILE A 1 232 ? 16.830 -11.390 -7.519 1.00 93.69 232 ILE A CA 1
ATOM 1926 C C . ILE A 1 232 ? 17.798 -12.521 -7.128 1.00 93.69 232 ILE A C 1
ATOM 1928 O O . ILE A 1 232 ? 17.799 -12.972 -5.982 1.00 93.69 232 ILE A O 1
ATOM 1932 N N . SER A 1 233 ? 18.633 -12.992 -8.061 1.00 90.88 233 SER A N 1
ATOM 1933 C CA . SER A 1 233 ? 19.657 -14.013 -7.810 1.00 90.88 233 SER A CA 1
ATOM 1934 C C . SER A 1 233 ? 20.845 -13.883 -8.776 1.00 90.88 233 SER A C 1
ATOM 1936 O O . SER A 1 233 ? 20.748 -13.199 -9.788 1.00 90.88 233 SER A O 1
ATOM 1938 N N . ASN A 1 234 ? 21.965 -14.564 -8.506 1.00 83.38 234 ASN A N 1
ATOM 1939 C CA . ASN A 1 234 ? 23.170 -14.481 -9.352 1.00 83.38 234 ASN A CA 1
ATOM 1940 C C . ASN A 1 234 ? 22.986 -15.023 -10.781 1.00 83.38 234 ASN A C 1
ATOM 1942 O O . ASN A 1 234 ? 23.747 -14.644 -11.663 1.00 83.38 234 ASN A O 1
ATOM 1946 N N . ASN A 1 235 ? 22.001 -15.899 -11.001 1.00 79.94 235 ASN A N 1
ATOM 1947 C CA . ASN A 1 235 ? 21.749 -16.553 -12.291 1.00 79.94 235 ASN A CA 1
ATOM 1948 C C . ASN A 1 235 ? 20.371 -16.180 -12.869 1.00 79.94 235 ASN A C 1
ATOM 1950 O O . ASN A 1 235 ? 19.816 -16.933 -13.666 1.00 79.94 235 ASN A O 1
ATOM 1954 N N . SER A 1 236 ? 19.777 -15.070 -12.419 1.00 85.38 236 SER A N 1
ATOM 1955 C CA . SER A 1 236 ? 18.512 -14.563 -12.961 1.00 85.38 236 SER A CA 1
ATOM 1956 C C . SER A 1 236 ? 18.738 -13.463 -13.994 1.00 85.38 236 SER A C 1
ATOM 1958 O O . SER A 1 236 ? 19.864 -13.021 -14.211 1.00 85.38 236 SER A O 1
ATOM 1960 N N . TYR A 1 237 ? 17.644 -12.975 -14.578 1.00 90.88 237 TYR A N 1
ATOM 1961 C CA . TYR A 1 237 ? 17.637 -11.723 -15.325 1.00 90.88 237 TYR A CA 1
ATOM 1962 C C . TYR A 1 237 ? 18.267 -10.595 -14.496 1.00 90.88 237 TYR A C 1
ATOM 1964 O O . TYR A 1 237 ? 17.989 -10.472 -13.297 1.00 90.88 237 TYR A O 1
ATOM 1972 N N . SER A 1 238 ? 19.132 -9.809 -15.140 1.00 90.25 238 SER A N 1
ATOM 1973 C CA . SER A 1 238 ? 19.732 -8.613 -14.553 1.00 90.25 238 SER A CA 1
ATOM 1974 C C . SER A 1 238 ? 18.934 -7.391 -15.000 1.00 90.25 238 SER A C 1
ATOM 1976 O O . SER A 1 238 ? 18.842 -7.171 -16.206 1.00 90.25 238 SER A O 1
ATOM 1978 N N . PRO A 1 239 ? 18.397 -6.608 -14.057 1.00 93.06 239 PRO A N 1
ATOM 1979 C CA . PRO A 1 239 ? 17.936 -5.246 -14.297 1.00 93.06 239 PRO A CA 1
ATOM 1980 C C . PRO A 1 239 ? 19.053 -4.344 -14.816 1.00 93.06 239 PRO A C 1
ATOM 1982 O O . PRO A 1 239 ? 20.205 -4.503 -14.383 1.00 93.06 239 PRO A O 1
ATOM 1985 N N . ASP A 1 240 ? 18.710 -3.351 -15.634 1.00 93.88 240 ASP A N 1
ATOM 1986 C CA . ASP A 1 240 ? 19.616 -2.226 -15.905 1.00 93.88 240 ASP A CA 1
ATOM 1987 C C . ASP A 1 240 ? 19.834 -1.426 -14.616 1.00 93.88 240 ASP A C 1
ATOM 1989 O O . ASP A 1 240 ? 20.965 -1.138 -14.191 1.00 93.88 240 ASP A O 1
ATOM 1993 N N . ILE A 1 241 ? 18.716 -1.104 -13.956 1.00 95.56 241 ILE A N 1
ATOM 1994 C CA . ILE A 1 241 ? 18.657 -0.361 -12.702 1.00 95.56 241 ILE A CA 1
ATOM 1995 C C . ILE A 1 241 ? 17.606 -0.999 -11.791 1.00 95.56 241 ILE A C 1
ATOM 1997 O O . ILE A 1 241 ? 16.504 -1.341 -12.208 1.00 95.56 241 ILE A O 1
ATOM 2001 N N . VAL A 1 242 ? 17.923 -1.116 -10.503 1.00 97.06 242 VAL A N 1
ATOM 2002 C CA . VAL A 1 242 ? 16.955 -1.514 -9.477 1.00 97.06 242 VAL A CA 1
ATOM 2003 C C . VAL A 1 242 ? 16.564 -0.295 -8.665 1.00 97.06 242 VAL A C 1
ATOM 2005 O O . VAL A 1 242 ? 17.431 0.374 -8.101 1.00 97.06 242 VAL A O 1
ATOM 2008 N N . LEU A 1 243 ? 15.263 -0.039 -8.537 1.00 98.31 243 LEU A N 1
ATOM 2009 C CA . LEU A 1 243 ? 14.759 0.922 -7.560 1.00 98.31 243 LEU A CA 1
ATOM 2010 C C . LEU A 1 243 ? 14.179 0.186 -6.353 1.00 98.31 243 LEU A C 1
ATOM 2012 O O . LEU A 1 243 ? 13.392 -0.745 -6.507 1.00 98.31 243 LEU A O 1
ATOM 2016 N N . VAL A 1 244 ? 14.541 0.619 -5.147 1.00 98.19 244 VAL A N 1
ATOM 2017 C CA . VAL A 1 244 ? 13.958 0.123 -3.897 1.00 98.19 244 VAL A CA 1
ATOM 2018 C C . VAL A 1 244 ? 13.438 1.292 -3.081 1.00 98.19 244 VAL A C 1
ATOM 2020 O O . VAL A 1 244 ? 14.220 2.131 -2.644 1.00 98.19 244 VAL A O 1
ATOM 2023 N N . SER A 1 245 ? 12.131 1.339 -2.828 1.00 97.62 245 SER A N 1
ATOM 2024 C CA . SER A 1 245 ? 11.586 2.365 -1.942 1.00 97.62 245 SER A CA 1
ATOM 2025 C C . SER A 1 245 ? 12.075 2.162 -0.505 1.00 97.62 245 SER A C 1
ATOM 2027 O O . SER A 1 245 ? 11.843 1.093 0.065 1.00 97.62 245 SER A O 1
ATOM 2029 N N . PRO A 1 246 ? 12.691 3.173 0.133 1.00 95.94 246 PRO A N 1
ATOM 2030 C CA . PRO A 1 246 ? 13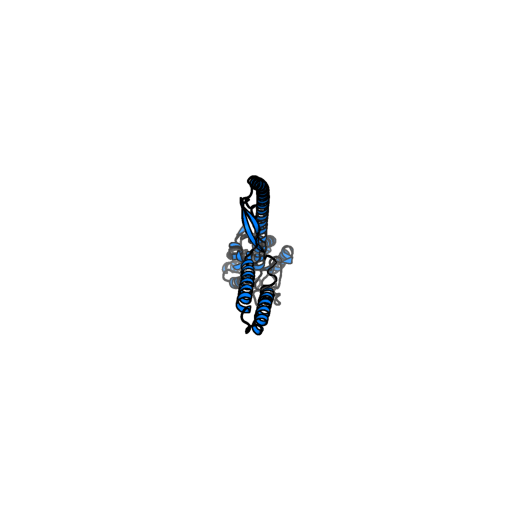.070 3.095 1.538 1.00 95.94 246 PRO A CA 1
ATOM 2031 C C . PRO A 1 246 ? 11.848 3.101 2.471 1.00 95.94 246 PRO A C 1
ATOM 2033 O O . PRO A 1 246 ? 11.956 2.651 3.610 1.00 95.94 246 PRO A O 1
ATOM 2036 N N . THR A 1 247 ? 10.694 3.593 2.006 1.00 93.62 247 THR A N 1
ATOM 2037 C CA . THR A 1 247 ? 9.466 3.701 2.807 1.00 93.62 247 THR A CA 1
ATOM 2038 C C . THR A 1 247 ? 8.715 2.374 2.864 1.00 93.62 247 THR A C 1
ATOM 2040 O O . THR A 1 247 ? 8.351 1.905 3.942 1.00 93.62 247 THR A O 1
ATOM 2043 N N . SER A 1 248 ? 8.473 1.762 1.704 1.00 96.25 248 SER A N 1
ATOM 2044 C CA . SER A 1 248 ? 7.671 0.538 1.585 1.00 96.25 248 SER A CA 1
ATOM 2045 C C . SER A 1 248 ? 8.512 -0.728 1.423 1.00 96.25 248 SER A C 1
ATOM 2047 O O . SER A 1 248 ? 8.051 -1.823 1.731 1.00 96.25 248 SER A O 1
ATOM 2049 N N . GLY A 1 249 ? 9.757 -0.607 0.963 1.00 97.31 249 GLY A N 1
ATOM 2050 C CA . GLY A 1 249 ? 10.530 -1.741 0.465 1.00 97.31 249 GLY A CA 1
ATOM 2051 C C . GLY A 1 249 ? 10.051 -2.234 -0.903 1.00 97.31 249 GLY A C 1
ATOM 2052 O O . GLY A 1 249 ? 10.452 -3.324 -1.302 1.00 97.31 249 GLY A O 1
ATOM 2053 N N . LEU A 1 250 ? 9.212 -1.469 -1.614 1.00 98.25 250 LEU A N 1
ATOM 2054 C CA . LEU A 1 250 ? 8.805 -1.754 -2.992 1.00 98.25 250 LEU A CA 1
ATOM 2055 C C . LEU A 1 250 ? 10.038 -1.899 -3.884 1.00 98.25 250 LEU A C 1
ATOM 2057 O O . LEU A 1 250 ? 10.882 -1.006 -3.889 1.00 98.25 250 LEU A O 1
ATOM 2061 N N . HIS A 1 251 ? 10.126 -2.995 -4.634 1.00 98.50 251 HIS A N 1
ATOM 2062 C CA . HIS A 1 251 ? 11.192 -3.216 -5.610 1.00 98.50 251 HIS A CA 1
ATOM 2063 C C . HIS A 1 251 ? 10.669 -3.015 -7.029 1.00 98.50 251 HIS A C 1
ATOM 2065 O O . HIS A 1 251 ? 9.572 -3.466 -7.364 1.00 98.50 251 HIS A O 1
ATOM 2071 N N . 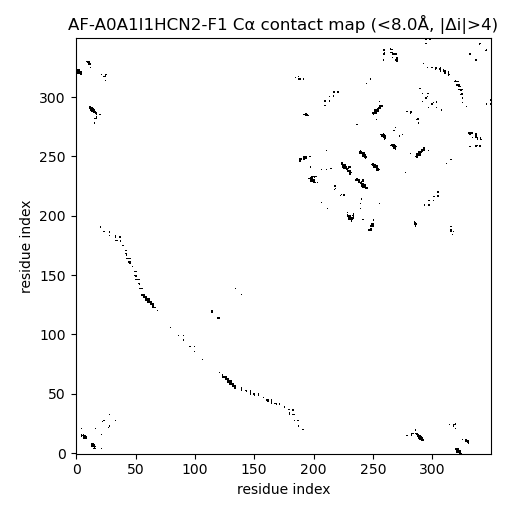ILE A 1 252 ? 11.467 -2.341 -7.851 1.00 98.62 252 ILE A N 1
ATOM 2072 C CA . ILE A 1 252 ? 11.169 -2.072 -9.252 1.00 98.62 252 ILE A CA 1
ATOM 2073 C C . ILE A 1 252 ? 12.382 -2.472 -10.093 1.00 98.62 252 ILE A C 1
ATOM 2075 O O . ILE A 1 252 ? 13.497 -2.013 -9.836 1.00 98.62 252 ILE A O 1
ATOM 2079 N N . ASP A 1 253 ? 12.131 -3.309 -11.092 1.00 98.06 253 ASP A N 1
ATOM 2080 C CA . ASP A 1 253 ? 12.991 -3.534 -12.250 1.00 98.06 253 ASP A CA 1
ATOM 2081 C C . ASP A 1 253 ? 12.802 -2.363 -13.225 1.00 98.06 253 ASP A C 1
ATOM 2083 O O . ASP A 1 253 ? 11.691 -2.146 -13.717 1.00 98.06 253 ASP A O 1
ATOM 2087 N N . LEU A 1 254 ? 13.843 -1.549 -13.417 1.00 97.81 254 LEU A N 1
ATOM 2088 C CA . LEU A 1 254 ? 13.820 -0.392 -14.307 1.00 97.81 254 LEU A CA 1
ATOM 2089 C C . LEU A 1 254 ? 14.700 -0.663 -15.525 1.00 97.81 254 LEU A C 1
ATOM 2091 O O . LEU A 1 254 ? 15.919 -0.738 -15.392 1.00 97.81 254 LEU A O 1
ATOM 2095 N N . GLU A 1 255 ? 14.061 -0.712 -16.690 1.00 96.44 255 GLU A N 1
ATOM 2096 C CA . GLU A 1 255 ? 14.679 -1.079 -17.964 1.00 96.44 255 GLU A CA 1
ATOM 2097 C C . GLU A 1 255 ? 14.707 0.073 -18.956 1.00 96.44 255 GLU A C 1
ATOM 2099 O O . GLU A 1 255 ? 13.774 0.888 -19.038 1.00 96.44 255 GLU A O 1
ATOM 2104 N N . ILE A 1 256 ? 15.778 0.095 -19.738 1.00 95.50 256 ILE A N 1
ATOM 2105 C CA . ILE A 1 256 ? 16.020 1.043 -20.811 1.00 95.50 256 ILE A CA 1
ATOM 2106 C C . ILE A 1 256 ? 16.081 0.247 -22.110 1.00 95.50 256 ILE A C 1
ATOM 2108 O O . ILE A 1 256 ? 17.129 -0.221 -22.536 1.00 95.50 256 ILE A O 1
ATOM 2112 N N . ASP A 1 257 ? 14.930 0.117 -22.757 1.00 95.12 257 ASP A N 1
ATOM 2113 C CA . ASP A 1 257 ? 14.784 -0.728 -23.931 1.00 95.12 257 ASP A CA 1
ATOM 2114 C C . ASP A 1 257 ? 15.349 -0.043 -25.173 1.00 95.12 257 ASP A C 1
ATOM 2116 O O . ASP A 1 257 ? 14.969 1.080 -25.536 1.00 95.12 257 ASP A O 1
ATOM 2120 N N . GLU A 1 258 ? 16.209 -0.760 -25.883 1.00 93.62 258 GLU A N 1
ATOM 2121 C CA . GLU A 1 258 ? 16.762 -0.326 -27.158 1.00 93.62 258 GLU A CA 1
ATOM 2122 C C . GLU A 1 258 ? 16.228 -1.212 -28.290 1.00 93.62 258 GLU A C 1
ATOM 2124 O O . GLU A 1 258 ? 16.112 -2.426 -28.133 1.00 93.62 258 GLU A O 1
ATOM 2129 N N . PRO A 1 259 ? 15.918 -0.655 -29.469 1.00 93.75 259 PRO A N 1
ATOM 2130 C CA . PRO A 1 259 ? 15.327 -1.455 -30.539 1.00 93.75 259 PRO A CA 1
ATOM 2131 C C . PRO A 1 259 ? 16.298 -2.518 -31.090 1.00 93.75 259 PRO A C 1
ATOM 2133 O O . PRO A 1 259 ? 15.868 -3.593 -31.502 1.00 93.75 259 PRO A O 1
ATOM 2136 N N . TYR A 1 260 ? 17.606 -2.244 -31.077 1.00 94.25 260 TYR A N 1
ATOM 2137 C CA . TYR A 1 260 ? 18.653 -3.112 -31.626 1.00 94.25 260 TYR A CA 1
ATOM 2138 C C . TYR A 1 260 ? 20.001 -2.913 -30.909 1.00 94.25 260 TYR A C 1
ATOM 2140 O O . TYR A 1 260 ? 20.237 -1.858 -30.314 1.00 94.25 260 TYR A O 1
ATOM 2148 N N . THR A 1 261 ? 20.905 -3.894 -30.987 1.00 91.56 261 THR A N 1
ATOM 2149 C CA . THR A 1 261 ? 22.265 -3.841 -30.415 1.00 91.56 261 THR A CA 1
ATOM 2150 C C . THR A 1 261 ? 23.190 -2.864 -31.153 1.00 91.56 261 THR A C 1
ATOM 2152 O O . THR A 1 261 ? 23.174 -2.772 -32.373 1.00 91.56 261 THR A O 1
ATOM 2155 N N . LEU A 1 262 ? 24.104 -2.192 -30.441 1.00 87.06 262 LEU A N 1
ATOM 2156 C CA . LEU A 1 262 ? 25.104 -1.317 -31.086 1.00 87.06 262 LEU A CA 1
ATOM 2157 C C . LEU A 1 262 ? 26.217 -2.068 -31.836 1.00 87.06 262 LEU A C 1
ATOM 2159 O O . LEU A 1 262 ? 26.901 -1.469 -32.660 1.00 87.06 262 LEU A O 1
ATOM 2163 N N . HIS A 1 263 ? 26.466 -3.336 -31.501 1.00 86.94 263 HIS A N 1
ATOM 2164 C CA . HIS A 1 263 ? 27.604 -4.085 -32.043 1.00 86.94 263 HIS A CA 1
ATOM 2165 C C . HIS A 1 263 ? 27.317 -4.660 -33.435 1.00 86.94 263 HIS A C 1
ATOM 2167 O O . HIS A 1 263 ? 28.149 -4.554 -34.330 1.00 86.94 263 HIS A O 1
ATOM 2173 N N . ASP A 1 264 ? 26.158 -5.293 -33.601 1.00 90.56 264 ASP A N 1
ATOM 2174 C CA . ASP A 1 264 ? 25.777 -6.044 -34.799 1.00 90.56 264 ASP A CA 1
ATOM 2175 C C . ASP A 1 264 ? 24.411 -5.637 -35.365 1.00 90.56 264 ASP A C 1
ATOM 2177 O O . ASP A 1 264 ? 23.960 -6.246 -36.330 1.00 90.56 264 ASP A O 1
ATOM 2181 N N . ASN A 1 265 ? 23.771 -4.598 -34.813 1.00 91.31 265 ASN A N 1
ATOM 2182 C CA . ASN A 1 265 ? 22.480 -4.077 -35.271 1.00 91.31 265 ASN A CA 1
ATOM 2183 C C . ASN A 1 265 ? 21.324 -5.095 -35.215 1.00 91.31 265 ASN A C 1
ATOM 2185 O O . ASN A 1 265 ? 20.302 -4.931 -35.881 1.00 91.31 265 ASN A O 1
ATOM 2189 N N . SER A 1 266 ? 21.458 -6.127 -34.383 1.00 93.81 266 SER A N 1
ATOM 2190 C CA . SER A 1 266 ? 20.447 -7.165 -34.200 1.00 93.81 266 SER A CA 1
ATOM 2191 C C . SER A 1 266 ? 19.283 -6.649 -33.342 1.00 93.81 266 SER A C 1
ATOM 2193 O O . SER A 1 266 ? 19.540 -6.075 -32.281 1.00 93.81 266 SER A O 1
ATOM 2195 N N . PRO A 1 267 ? 18.009 -6.868 -33.730 1.00 94.62 267 PRO A N 1
ATOM 2196 C CA . PRO A 1 267 ? 16.852 -6.557 -32.888 1.00 94.62 267 PRO A CA 1
ATOM 2197 C C . PRO A 1 267 ? 16.890 -7.269 -31.531 1.00 94.62 267 PRO A C 1
ATOM 2199 O O . PRO A 1 267 ? 17.138 -8.477 -31.482 1.00 94.62 267 PRO A O 1
ATOM 2202 N N . ILE A 1 268 ? 16.593 -6.550 -30.442 1.00 93.06 268 ILE A N 1
ATOM 2203 C CA . ILE A 1 268 ? 16.656 -7.106 -29.072 1.00 93.06 268 ILE A CA 1
ATOM 2204 C C . ILE A 1 268 ? 15.363 -6.952 -28.275 1.00 93.06 268 ILE A C 1
ATOM 2206 O O . ILE A 1 268 ? 14.860 -7.954 -27.772 1.00 93.06 268 ILE A O 1
ATOM 2210 N N . HIS A 1 269 ? 14.791 -5.748 -28.219 1.00 93.19 269 HIS A N 1
ATOM 2211 C CA . HIS A 1 269 ? 13.549 -5.472 -27.501 1.00 93.19 269 HIS A CA 1
ATOM 2212 C C . HIS A 1 269 ? 12.437 -5.219 -28.510 1.00 93.19 269 HIS A C 1
ATOM 2214 O O . HIS A 1 269 ? 12.358 -4.167 -29.141 1.00 93.19 269 HIS A O 1
ATOM 2220 N N . TYR A 1 270 ? 11.591 -6.222 -28.709 1.00 92.19 270 TYR A N 1
ATOM 2221 C CA . TYR A 1 270 ? 10.452 -6.154 -29.619 1.00 92.19 270 TYR A CA 1
ATOM 2222 C C . TYR A 1 270 ? 9.330 -7.080 -29.149 1.00 92.19 270 TYR A C 1
ATOM 2224 O O . TYR A 1 270 ? 9.525 -8.004 -28.352 1.00 92.19 270 TYR A O 1
ATOM 2232 N N . LYS A 1 271 ? 8.121 -6.850 -29.655 1.00 90.69 271 LYS A N 1
ATOM 2233 C CA . LYS A 1 271 ? 6.951 -7.668 -29.331 1.00 90.69 271 LYS A CA 1
ATOM 2234 C C . LYS A 1 271 ? 7.171 -9.128 -29.734 1.00 90.69 271 LYS A C 1
ATOM 2236 O O . LYS A 1 271 ? 7.426 -9.421 -30.896 1.00 90.69 271 LYS A O 1
ATOM 2241 N N . GLY A 1 272 ? 7.026 -10.040 -28.772 1.00 84.19 272 GLY A N 1
ATOM 2242 C CA . GLY A 1 272 ? 7.224 -11.481 -28.974 1.00 84.19 272 GLY A CA 1
ATOM 2243 C C . GLY A 1 272 ? 8.633 -11.991 -28.652 1.00 84.19 272 GLY A C 1
ATOM 2244 O O . GLY A 1 272 ? 8.884 -13.183 -28.809 1.00 84.19 272 GLY A O 1
ATOM 2245 N N . CYS A 1 273 ? 9.543 -11.132 -28.179 1.00 88.38 273 CYS A N 1
ATOM 2246 C CA . CYS A 1 273 ? 10.830 -11.575 -27.646 1.00 88.38 273 CYS A CA 1
ATOM 2247 C C . CYS A 1 273 ? 10.704 -12.124 -26.203 1.00 88.38 273 CYS A C 1
ATOM 2249 O O . CYS A 1 273 ? 9.621 -12.170 -25.609 1.00 88.38 273 CYS A O 1
ATOM 2251 N N . LYS A 1 274 ? 11.840 -12.520 -25.612 1.00 88.62 274 LYS A N 1
ATOM 2252 C CA . LYS A 1 274 ? 11.926 -13.103 -24.256 1.00 88.62 274 LYS A CA 1
ATOM 2253 C C . LYS A 1 274 ? 11.674 -12.107 -23.110 1.00 88.62 274 LYS A C 1
ATOM 2255 O O . LYS A 1 274 ? 11.793 -12.483 -21.946 1.00 88.62 274 LYS A O 1
ATOM 2260 N N . ASP A 1 275 ? 11.317 -10.859 -23.414 1.00 91.31 275 ASP A N 1
ATOM 2261 C CA . ASP A 1 275 ? 10.965 -9.856 -22.401 1.00 91.31 275 ASP A CA 1
ATOM 2262 C C . ASP A 1 275 ? 9.728 -10.257 -21.583 1.00 91.31 275 ASP A C 1
ATOM 2264 O O . ASP A 1 275 ? 9.628 -9.894 -20.415 1.00 91.31 275 ASP A O 1
ATOM 2268 N N . SER A 1 276 ? 8.808 -11.041 -22.156 1.00 91.56 276 SER A N 1
ATOM 2269 C CA . SER A 1 276 ? 7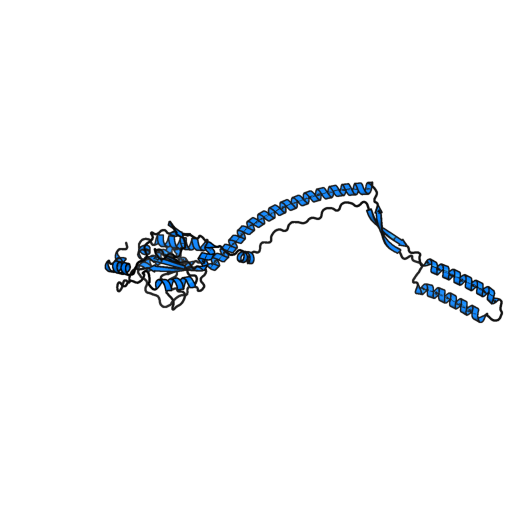.640 -11.568 -21.432 1.00 91.56 276 SER A CA 1
ATOM 2270 C C . SER A 1 276 ? 8.044 -12.481 -20.266 1.00 91.56 276 SER A C 1
ATOM 2272 O O . SER A 1 276 ? 7.695 -12.184 -19.126 1.00 91.56 276 SER A O 1
ATOM 2274 N N . ASP A 1 277 ? 8.875 -13.498 -20.522 1.00 93.88 277 ASP A N 1
ATOM 2275 C CA . ASP A 1 277 ? 9.409 -14.401 -19.488 1.00 93.88 277 ASP A CA 1
ATOM 2276 C C . ASP A 1 277 ? 10.148 -13.633 -18.377 1.00 93.88 277 ASP A C 1
ATOM 2278 O O . ASP A 1 277 ? 10.039 -13.946 -17.187 1.00 93.88 277 ASP A O 1
ATOM 2282 N N . ARG A 1 278 ? 10.902 -12.599 -18.770 1.00 94.25 278 ARG A N 1
ATOM 2283 C CA . ARG A 1 278 ? 11.628 -11.712 -17.854 1.00 94.25 278 ARG A CA 1
ATOM 2284 C C . ARG A 1 278 ? 10.668 -10.924 -16.964 1.00 94.25 278 ARG A C 1
ATOM 2286 O O . ARG A 1 278 ? 10.828 -10.932 -15.743 1.00 94.25 278 ARG A O 1
ATOM 2293 N N . ASN A 1 279 ? 9.666 -10.279 -17.557 1.00 96.00 279 ASN A N 1
ATOM 2294 C CA . ASN A 1 279 ? 8.657 -9.519 -16.823 1.00 96.00 279 ASN A CA 1
ATOM 2295 C C . ASN A 1 279 ? 7.914 -10.425 -15.830 1.00 96.00 279 ASN A C 1
ATOM 2297 O O . ASN A 1 279 ? 7.816 -10.092 -14.649 1.00 96.00 279 ASN A O 1
ATOM 2301 N N . ASP A 1 280 ? 7.469 -11.600 -16.277 1.00 96.19 280 ASP A N 1
ATOM 2302 C CA . ASP A 1 280 ? 6.756 -12.572 -15.444 1.00 96.19 280 ASP A CA 1
ATOM 2303 C C . ASP A 1 280 ? 7.612 -13.048 -14.266 1.00 96.19 280 ASP A C 1
ATOM 2305 O O . ASP A 1 280 ? 7.124 -13.175 -13.136 1.00 96.19 280 ASP A O 1
ATOM 2309 N N . TYR A 1 281 ? 8.916 -13.241 -14.484 1.00 96.69 281 TYR A N 1
ATOM 2310 C CA . TYR A 1 281 ? 9.846 -13.585 -13.416 1.00 96.69 281 TYR A CA 1
ATOM 2311 C C . TYR A 1 281 ? 9.876 -12.517 -12.313 1.00 96.69 281 TYR A C 1
ATOM 2313 O O . TYR A 1 281 ? 9.738 -12.866 -11.135 1.00 96.69 281 TYR A O 1
ATOM 2321 N N . PHE A 1 282 ? 10.004 -11.232 -12.655 1.00 97.69 282 PHE A N 1
ATOM 2322 C CA . PHE A 1 282 ? 9.990 -10.139 -11.672 1.00 97.69 282 PHE A CA 1
ATOM 2323 C C . PHE A 1 282 ? 8.627 -10.001 -10.984 1.00 97.69 282 PHE A C 1
ATOM 2325 O O . PHE A 1 282 ? 8.556 -9.964 -9.749 1.00 97.69 282 PHE A O 1
ATOM 2332 N N . LEU A 1 283 ? 7.538 -10.030 -11.756 1.00 97.62 283 LEU A N 1
ATOM 2333 C CA . LEU A 1 283 ? 6.174 -9.922 -11.234 1.00 97.62 283 LEU A CA 1
ATOM 2334 C C . LEU A 1 283 ? 5.847 -11.046 -10.243 1.00 97.62 283 LEU A C 1
ATOM 2336 O O . LEU A 1 283 ? 5.293 -10.781 -9.172 1.00 97.62 283 LEU A O 1
ATOM 2340 N N . SER A 1 284 ? 6.267 -12.284 -10.532 1.00 96.88 284 SER A N 1
ATOM 2341 C CA . SER A 1 284 ? 6.090 -13.438 -9.635 1.00 96.88 284 SER A CA 1
ATOM 2342 C C . SER A 1 284 ? 6.799 -13.271 -8.286 1.00 96.88 284 SER A C 1
ATOM 2344 O O . SER A 1 284 ? 6.363 -13.821 -7.272 1.00 96.88 284 SER A O 1
ATOM 2346 N N . HIS A 1 285 ? 7.861 -12.460 -8.247 1.00 97.31 285 HIS A N 1
ATOM 2347 C CA . HIS A 1 285 ? 8.604 -12.143 -7.032 1.00 97.31 285 HIS A CA 1
ATOM 2348 C C . HIS A 1 285 ? 8.101 -10.874 -6.333 1.00 97.31 285 HIS A C 1
ATOM 2350 O O . HIS A 1 285 ? 8.690 -10.460 -5.330 1.00 97.31 285 HIS A O 1
ATOM 2356 N N . ASN A 1 286 ? 6.976 -10.318 -6.791 1.00 97.75 286 ASN A N 1
ATOM 2357 C CA . ASN A 1 286 ? 6.371 -9.078 -6.313 1.00 97.75 286 ASN A CA 1
ATOM 2358 C C . ASN A 1 286 ? 7.274 -7.851 -6.545 1.00 97.75 286 ASN A C 1
ATOM 2360 O O . ASN A 1 286 ? 7.318 -6.941 -5.720 1.00 97.75 286 ASN A O 1
ATOM 2364 N N . TRP A 1 287 ? 8.020 -7.853 -7.653 1.00 98.38 287 TRP A N 1
ATOM 2365 C CA . TRP A 1 287 ? 8.705 -6.674 -8.177 1.00 98.38 287 TRP A CA 1
ATOM 2366 C C . TRP A 1 287 ? 7.832 -6.043 -9.258 1.00 98.38 287 TRP A C 1
ATOM 2368 O O . TRP A 1 287 ? 7.266 -6.753 -10.088 1.00 98.38 287 TRP A O 1
ATOM 2378 N N . CYS A 1 288 ? 7.728 -4.719 -9.265 1.00 98.44 288 CYS A N 1
ATOM 2379 C CA . CYS A 1 288 ? 7.144 -4.013 -10.401 1.00 98.44 288 CYS A CA 1
ATOM 2380 C C . CYS A 1 288 ? 8.169 -3.913 -11.532 1.00 98.44 288 CYS A C 1
ATOM 2382 O O . CYS A 1 288 ? 9.372 -3.926 -11.281 1.00 98.44 288 CYS A O 1
ATOM 2384 N N . VAL A 1 289 ? 7.694 -3.755 -12.761 1.00 98.50 289 VAL A N 1
ATOM 2385 C CA . VAL A 1 289 ? 8.547 -3.511 -13.927 1.00 98.50 289 VAL A CA 1
ATOM 2386 C C . VAL A 1 289 ? 8.172 -2.164 -14.523 1.00 98.50 289 VAL A C 1
ATOM 2388 O O . VAL A 1 289 ? 6.994 -1.898 -14.773 1.00 98.50 289 VAL A O 1
ATOM 2391 N N . ILE A 1 290 ? 9.164 -1.308 -14.746 1.00 98.38 290 ILE A N 1
ATOM 2392 C CA . ILE A 1 290 ? 9.017 -0.065 -15.499 1.00 98.38 290 ILE A CA 1
ATOM 2393 C C . ILE A 1 290 ? 10.013 -0.109 -16.648 1.00 98.38 290 ILE A C 1
ATOM 2395 O O . ILE A 1 290 ? 11.207 -0.268 -16.420 1.00 98.38 290 ILE A O 1
ATOM 2399 N N . ARG A 1 291 ? 9.533 0.072 -17.876 1.00 97.69 291 ARG A N 1
ATOM 2400 C CA . ARG A 1 291 ? 10.384 0.106 -19.069 1.00 97.69 291 ARG A CA 1
ATOM 2401 C C . ARG A 1 291 ? 10.184 1.422 -19.796 1.00 97.69 291 ARG A C 1
ATOM 2403 O O . ARG A 1 291 ? 9.041 1.835 -20.023 1.00 97.69 291 ARG A O 1
ATOM 2410 N N . PHE A 1 292 ? 11.280 2.064 -20.168 1.00 97.69 292 PHE A N 1
ATOM 2411 C CA . PHE A 1 292 ? 11.308 3.230 -21.050 1.00 97.69 292 PHE A CA 1
ATOM 2412 C C . PHE A 1 292 ? 12.046 2.861 -22.329 1.00 97.69 292 PHE A C 1
ATOM 2414 O O . PHE A 1 292 ? 12.922 2.005 -22.298 1.00 97.69 292 PHE A O 1
ATOM 2421 N N . THR A 1 293 ? 11.751 3.535 -23.439 1.00 96.50 293 THR A N 1
ATOM 2422 C CA . THR A 1 293 ? 12.654 3.459 -24.594 1.00 96.50 293 THR A CA 1
ATOM 2423 C C . THR A 1 293 ? 13.932 4.238 -24.300 1.00 96.50 293 THR A C 1
ATOM 2425 O O . THR A 1 293 ? 13.906 5.259 -23.603 1.00 96.50 293 THR A O 1
ATOM 2428 N N . GLU A 1 294 ? 15.053 3.834 -24.897 1.00 95.81 294 GLU A N 1
ATOM 2429 C CA . GLU A 1 294 ? 16.298 4.606 -24.834 1.00 95.81 294 GLU A CA 1
ATOM 2430 C C . GLU A 1 294 ? 16.076 6.063 -25.278 1.00 95.81 294 GLU A C 1
ATOM 2432 O O . GLU A 1 294 ? 16.613 6.994 -24.678 1.00 95.81 294 GLU A O 1
ATOM 2437 N N . ARG A 1 295 ? 15.216 6.285 -26.280 1.00 95.50 295 ARG A N 1
ATOM 2438 C CA . ARG A 1 295 ? 14.866 7.626 -26.759 1.00 95.50 295 ARG A CA 1
ATOM 2439 C C . ARG A 1 295 ? 14.200 8.477 -25.674 1.00 95.50 295 ARG A C 1
ATOM 2441 O O . ARG A 1 295 ? 14.606 9.624 -25.485 1.00 95.50 295 ARG A O 1
ATOM 2448 N N . GLN A 1 296 ? 13.215 7.932 -24.950 1.00 96.31 296 GLN A N 1
ATOM 2449 C CA . GLN A 1 296 ? 12.568 8.631 -23.830 1.00 96.31 296 GLN A CA 1
ATOM 2450 C C . GLN A 1 296 ? 13.588 9.011 -22.758 1.00 96.31 296 GLN A C 1
ATOM 2452 O O . GLN A 1 296 ? 13.568 10.143 -22.275 1.00 96.31 296 GLN A O 1
ATOM 2457 N N . ILE A 1 297 ? 14.507 8.098 -22.441 1.00 96.25 297 ILE A N 1
ATOM 2458 C CA . ILE A 1 297 ? 15.570 8.340 -21.468 1.00 96.25 297 ILE A CA 1
ATOM 2459 C C . ILE A 1 297 ? 16.509 9.461 -21.921 1.00 96.25 297 ILE A C 1
ATOM 2461 O O . ILE A 1 297 ? 16.795 10.370 -21.142 1.00 96.25 297 ILE A O 1
ATOM 2465 N N . VAL A 1 298 ? 16.985 9.420 -23.167 1.00 95.19 298 VAL A N 1
ATOM 2466 C CA . VAL A 1 298 ? 17.949 10.403 -23.682 1.00 95.19 298 VAL A CA 1
ATOM 2467 C C . VAL A 1 298 ? 17.321 11.791 -23.782 1.00 95.19 298 VAL A C 1
ATOM 2469 O O . VAL A 1 298 ? 17.919 12.761 -23.321 1.00 95.19 298 VAL A O 1
ATOM 2472 N N . GLN A 1 299 ? 16.113 11.887 -24.338 1.00 95.19 299 GLN A N 1
ATOM 2473 C CA . GLN A 1 299 ? 15.489 13.175 -24.649 1.00 95.19 299 GLN A CA 1
ATOM 2474 C C . GLN A 1 299 ? 14.712 13.779 -23.472 1.00 95.19 299 GLN A C 1
ATOM 2476 O O . GLN A 1 299 ? 14.565 14.995 -23.405 1.00 95.19 299 GLN A O 1
ATOM 2481 N N . ASN A 1 300 ? 14.200 12.953 -22.552 1.00 96.38 300 ASN A N 1
ATOM 2482 C CA . ASN A 1 300 ? 13.243 13.369 -21.520 1.00 96.38 300 ASN A CA 1
ATOM 2483 C C . ASN A 1 300 ? 13.542 12.721 -20.150 1.00 96.38 300 ASN A C 1
ATOM 2485 O O . ASN A 1 300 ? 12.637 12.271 -19.441 1.00 96.38 300 ASN A O 1
ATOM 2489 N N . SER A 1 301 ? 14.821 12.622 -19.773 1.00 96.19 301 SER A N 1
ATOM 2490 C CA . SER A 1 301 ? 15.259 11.971 -18.522 1.00 96.19 301 SER A CA 1
ATOM 2491 C C . SER A 1 301 ? 14.559 12.499 -17.258 1.00 96.19 301 SER A C 1
ATOM 2493 O O . SER A 1 301 ? 14.161 11.714 -16.397 1.00 96.19 301 SER A O 1
ATOM 2495 N N . GLU A 1 302 ? 14.348 13.811 -17.145 1.00 96.50 302 GLU A N 1
ATOM 2496 C CA . GLU A 1 302 ? 13.667 14.424 -15.995 1.00 96.50 302 GLU A CA 1
ATOM 2497 C C . GLU A 1 302 ? 12.191 14.003 -15.912 1.00 96.50 302 GLU A C 1
ATOM 2499 O O . GLU A 1 302 ? 11.670 13.696 -14.839 1.00 96.50 302 GLU A O 1
ATOM 2504 N N . GLU A 1 303 ? 11.505 13.939 -17.046 1.00 97.56 303 GLU A N 1
ATOM 2505 C CA . GLU A 1 303 ? 10.116 13.503 -17.176 1.00 97.56 303 GLU A CA 1
ATOM 2506 C C . GLU A 1 303 ? 9.975 12.003 -16.890 1.00 97.56 303 GLU A C 1
ATOM 2508 O O . GLU A 1 303 ? 8.979 11.580 -16.288 1.00 97.56 303 GLU A O 1
ATOM 2513 N N . CYS A 1 304 ? 10.989 11.204 -17.238 1.00 97.88 304 CYS A N 1
ATOM 2514 C CA . CYS A 1 304 ? 11.092 9.807 -16.819 1.00 97.88 304 CYS A CA 1
ATOM 2515 C C . CYS A 1 304 ? 11.164 9.711 -15.290 1.00 97.88 304 CYS A C 1
ATOM 2517 O O . CYS A 1 304 ? 10.365 8.991 -14.689 1.00 97.88 304 CYS A O 1
ATOM 2519 N N . CYS A 1 305 ? 12.020 10.505 -14.634 1.00 97.88 305 CYS A N 1
ATOM 2520 C CA . CYS A 1 305 ? 12.091 10.549 -13.170 1.00 97.88 305 CYS A CA 1
ATOM 2521 C C . CYS A 1 305 ? 10.767 10.987 -12.524 1.00 97.88 305 CYS A C 1
ATOM 2523 O O . CYS A 1 305 ? 10.313 10.343 -11.579 1.00 97.88 305 CYS A O 1
ATOM 2525 N N . LYS A 1 306 ? 10.106 12.032 -13.044 1.00 97.94 306 LYS A N 1
ATOM 2526 C CA . LYS A 1 306 ? 8.783 12.470 -12.553 1.00 97.94 306 LYS A CA 1
ATOM 2527 C C . LYS A 1 306 ? 7.735 11.361 -12.688 1.00 97.94 306 LYS A C 1
ATOM 2529 O O . LYS A 1 306 ? 6.924 11.170 -11.784 1.00 97.94 306 LYS A O 1
ATOM 2534 N N . THR A 1 307 ? 7.769 10.614 -13.793 1.00 98.25 307 THR A N 1
ATOM 2535 C CA . THR A 1 307 ? 6.863 9.480 -14.027 1.00 98.25 307 THR A CA 1
ATOM 2536 C C . THR A 1 307 ? 7.121 8.354 -13.021 1.00 98.25 307 THR A C 1
ATOM 2538 O O . THR A 1 307 ? 6.174 7.860 -12.416 1.00 98.25 307 THR A O 1
ATOM 2541 N N . ILE A 1 308 ? 8.387 7.994 -12.775 1.00 98.50 308 ILE A N 1
ATOM 2542 C CA . ILE A 1 308 ? 8.774 6.992 -11.764 1.00 98.50 308 ILE A CA 1
ATOM 2543 C C . ILE A 1 308 ? 8.281 7.400 -10.369 1.00 98.50 308 ILE A C 1
ATOM 2545 O O . ILE A 1 308 ? 7.660 6.591 -9.682 1.00 98.50 308 ILE A O 1
ATOM 2549 N N . ILE A 1 309 ? 8.515 8.654 -9.965 1.00 98.00 309 ILE A N 1
ATOM 2550 C CA . ILE A 1 309 ? 8.059 9.187 -8.670 1.00 98.00 309 ILE A CA 1
ATOM 2551 C C . ILE A 1 309 ? 6.539 9.067 -8.555 1.00 98.00 309 ILE A C 1
ATOM 2553 O O . ILE A 1 309 ? 6.040 8.527 -7.574 1.00 98.00 309 ILE A O 1
ATOM 2557 N N . SER A 1 310 ? 5.803 9.490 -9.588 1.00 98.31 310 SER A N 1
ATOM 2558 C CA . SER A 1 310 ? 4.342 9.399 -9.584 1.00 98.31 310 SER A CA 1
ATOM 2559 C C . SER A 1 310 ? 3.843 7.957 -9.467 1.00 98.31 310 SER A C 1
ATOM 2561 O O . SER A 1 310 ? 2.861 7.709 -8.766 1.00 98.31 310 SER A O 1
ATOM 2563 N N . ILE A 1 311 ? 4.515 6.995 -10.109 1.00 98.31 311 ILE A N 1
ATOM 2564 C CA . ILE A 1 311 ? 4.191 5.568 -9.985 1.00 98.31 311 ILE A CA 1
ATOM 2565 C C . ILE A 1 311 ? 4.407 5.095 -8.545 1.00 98.31 311 ILE A C 1
ATOM 2567 O O . ILE A 1 311 ? 3.484 4.528 -7.963 1.00 98.31 311 ILE A O 1
ATOM 2571 N N . ILE A 1 312 ? 5.581 5.357 -7.959 1.00 98.19 312 ILE A N 1
ATOM 2572 C CA . ILE A 1 312 ? 5.902 4.966 -6.577 1.00 98.19 312 ILE A CA 1
ATOM 2573 C C . ILE A 1 312 ? 4.883 5.568 -5.605 1.00 98.19 312 ILE A C 1
ATOM 2575 O O . ILE A 1 312 ? 4.262 4.829 -4.842 1.00 98.19 312 ILE A O 1
ATOM 2579 N N . ASP A 1 313 ? 4.640 6.878 -5.688 1.00 97.31 313 ASP A N 1
ATOM 2580 C CA . ASP A 1 313 ? 3.688 7.579 -4.825 1.00 97.31 313 ASP A CA 1
ATOM 2581 C C . ASP A 1 313 ? 2.277 6.998 -4.957 1.00 97.31 313 ASP A C 1
ATOM 2583 O O . ASP A 1 313 ? 1.572 6.812 -3.962 1.00 97.31 313 ASP A O 1
ATOM 2587 N N . SER A 1 314 ? 1.853 6.678 -6.181 1.00 97.38 314 SER A N 1
ATOM 2588 C CA . SER A 1 314 ? 0.533 6.098 -6.429 1.00 97.38 314 SER A CA 1
ATOM 2589 C C . SER A 1 314 ? 0.412 4.705 -5.820 1.00 97.38 314 SER A C 1
ATOM 2591 O O . SER A 1 314 ? -0.587 4.406 -5.164 1.00 97.38 314 SER A O 1
ATOM 2593 N N . LEU A 1 315 ? 1.441 3.869 -5.970 1.00 97.31 315 LEU A N 1
ATOM 2594 C CA . LEU A 1 315 ? 1.469 2.531 -5.386 1.00 97.31 315 LEU A CA 1
ATOM 2595 C C . LEU A 1 315 ? 1.473 2.592 -3.858 1.00 97.31 315 LEU A C 1
ATOM 2597 O O . LEU A 1 315 ? 0.664 1.909 -3.236 1.00 97.31 315 LEU A O 1
ATOM 2601 N N . GLU A 1 316 ? 2.301 3.433 -3.237 1.00 96.56 316 GLU A N 1
ATOM 2602 C CA . GLU A 1 316 ? 2.371 3.564 -1.773 1.00 96.56 316 GLU A CA 1
ATOM 2603 C C . GLU A 1 316 ? 1.069 4.099 -1.165 1.00 96.56 316 GLU A C 1
ATOM 2605 O O . GLU A 1 316 ? 0.630 3.622 -0.117 1.00 96.56 316 GLU A O 1
ATOM 2610 N N . ASN A 1 317 ? 0.386 5.009 -1.864 1.00 94.75 317 ASN A N 1
ATOM 2611 C CA . ASN A 1 317 ? -0.858 5.622 -1.397 1.00 94.75 317 ASN A CA 1
ATOM 2612 C C . ASN A 1 317 ? -2.139 4.903 -1.863 1.00 94.75 317 ASN A C 1
ATOM 2614 O O . ASN A 1 317 ? -3.241 5.387 -1.592 1.00 94.75 317 ASN A O 1
ATOM 2618 N N . ARG A 1 318 ? -2.031 3.743 -2.530 1.00 93.62 318 ARG A N 1
ATOM 2619 C CA . ARG A 1 318 ? -3.161 2.991 -3.123 1.00 93.62 318 ARG A CA 1
ATOM 2620 C C . ARG A 1 318 ? -4.009 3.802 -4.101 1.00 93.62 318 ARG A C 1
ATOM 2622 O O . ARG A 1 318 ? -5.236 3.702 -4.121 1.00 93.62 318 ARG A O 1
ATOM 2629 N N . ILE A 1 319 ? -3.365 4.618 -4.917 1.00 94.62 319 ILE A N 1
ATOM 2630 C CA . ILE A 1 319 ? -4.020 5.358 -5.987 1.00 94.62 319 ILE A CA 1
ATOM 2631 C C . ILE A 1 319 ? -3.964 4.474 -7.244 1.00 94.62 319 ILE A C 1
ATOM 2633 O O . ILE A 1 319 ? -2.873 4.128 -7.681 1.00 94.62 319 ILE A O 1
ATOM 2637 N N . PRO A 1 320 ? -5.098 4.105 -7.871 1.00 93.19 320 PRO A N 1
ATOM 2638 C CA . PRO A 1 320 ? -5.133 3.173 -9.013 1.00 93.19 320 PRO A CA 1
ATOM 2639 C C . PRO A 1 320 ? -4.633 3.780 -10.335 1.00 93.19 320 PRO A C 1
ATOM 2641 O O . PRO A 1 320 ? -4.798 3.196 -11.408 1.00 93.19 320 PRO A O 1
ATOM 2644 N N . LYS A 1 321 ? -4.096 4.998 -10.278 1.00 95.06 321 LYS A N 1
ATOM 2645 C CA . LYS A 1 321 ? -3.668 5.790 -11.423 1.00 95.06 321 LYS A CA 1
ATOM 2646 C C . LYS A 1 321 ? -2.408 6.549 -11.058 1.00 95.06 321 LYS A C 1
ATOM 2648 O O . LYS A 1 321 ? -2.297 6.994 -9.924 1.00 95.06 321 LYS A O 1
ATOM 2653 N N . PHE A 1 322 ? -1.558 6.771 -12.044 1.00 96.56 322 PHE A N 1
ATOM 2654 C CA . PHE A 1 322 ? -0.348 7.574 -11.934 1.00 96.56 322 PHE A CA 1
ATOM 2655 C C . PHE A 1 322 ? -0.312 8.625 -13.044 1.00 96.56 322 PHE A C 1
ATOM 2657 O O . PHE A 1 322 ? -0.998 8.507 -14.067 1.00 96.56 322 PHE A O 1
ATOM 2664 N N . ASP A 1 323 ? 0.485 9.665 -12.846 1.00 96.75 323 ASP A N 1
ATOM 2665 C CA . ASP A 1 323 ? 0.754 10.678 -13.852 1.00 96.75 323 ASP A CA 1
ATOM 2666 C C . ASP A 1 323 ? 1.995 10.287 -14.660 1.00 96.75 323 ASP A C 1
ATOM 2668 O O . ASP A 1 323 ? 3.073 10.045 -14.122 1.00 96.75 323 ASP A O 1
ATOM 2672 N N . THR A 1 324 ? 1.847 10.242 -15.983 1.00 93.94 324 THR A N 1
ATOM 2673 C CA . THR A 1 324 ? 2.979 10.195 -16.909 1.00 93.94 324 THR A CA 1
ATOM 2674 C C . THR A 1 324 ? 3.254 11.584 -17.470 1.00 93.94 324 THR A C 1
ATOM 2676 O O . THR A 1 324 ? 2.325 12.328 -17.809 1.00 93.94 324 THR A O 1
ATOM 2679 N N . PHE A 1 325 ? 4.534 11.923 -17.566 1.00 94.38 325 PHE A N 1
ATOM 2680 C CA . PHE A 1 325 ? 5.028 13.205 -18.076 1.00 94.38 325 PHE A CA 1
ATOM 2681 C C . PHE A 1 325 ? 5.681 13.061 -19.453 1.00 94.38 325 PHE A C 1
ATOM 2683 O O . PHE A 1 325 ? 6.340 13.980 -19.921 1.00 94.38 325 PHE A O 1
ATOM 2690 N N . LEU A 1 326 ? 5.493 11.901 -20.083 1.00 93.44 326 LEU A N 1
ATOM 2691 C CA . LEU A 1 326 ? 6.077 11.530 -21.360 1.00 93.44 326 LEU A CA 1
ATOM 2692 C C . LEU A 1 326 ? 4.978 11.254 -22.375 1.00 93.44 326 LEU A C 1
ATOM 2694 O O . LEU A 1 326 ? 3.905 10.737 -22.031 1.00 93.44 326 LEU A O 1
ATOM 2698 N N . ASP A 1 327 ? 5.298 11.508 -23.635 1.00 90.94 327 ASP A N 1
ATOM 2699 C CA . ASP A 1 327 ? 4.512 10.989 -24.739 1.00 90.94 327 ASP A CA 1
ATOM 2700 C C . ASP A 1 327 ? 4.704 9.476 -24.859 1.00 90.94 327 ASP A C 1
ATOM 2702 O O . ASP A 1 327 ? 5.789 8.929 -24.641 1.00 90.94 327 ASP A O 1
ATOM 2706 N N . GLY A 1 328 ? 3.608 8.787 -25.178 1.00 91.00 328 GLY A N 1
ATOM 2707 C CA . GLY A 1 328 ? 3.631 7.340 -25.320 1.00 91.00 328 GLY A CA 1
ATOM 2708 C C . GLY A 1 328 ? 4.236 6.912 -26.651 1.00 91.00 328 GLY A C 1
ATOM 2709 O O . GLY A 1 328 ? 3.724 7.291 -27.704 1.00 91.00 328 GLY A O 1
ATOM 2710 N N . GLU A 1 329 ? 5.264 6.070 -26.609 1.00 93.81 329 GLU A N 1
ATOM 2711 C CA . GLU A 1 329 ? 5.885 5.488 -27.805 1.00 93.81 329 GLU A CA 1
ATOM 2712 C C . GLU A 1 329 ? 5.339 4.087 -28.040 1.00 93.81 329 GLU A C 1
ATOM 2714 O O . GLU A 1 329 ? 5.098 3.358 -27.085 1.00 93.81 329 GLU A O 1
ATOM 2719 N N . LYS A 1 330 ? 5.096 3.701 -29.294 1.00 94.44 330 LYS A N 1
ATOM 2720 C CA . LYS A 1 330 ? 4.645 2.337 -29.594 1.00 94.44 330 LYS A CA 1
ATOM 2721 C C . LYS A 1 330 ? 5.777 1.350 -29.342 1.00 94.44 330 LYS A C 1
ATOM 2723 O O . LYS A 1 330 ? 6.912 1.627 -29.715 1.00 94.44 330 LYS A O 1
ATOM 2728 N N . SER A 1 331 ? 5.436 0.194 -28.789 1.00 93.75 331 SER A N 1
ATOM 2729 C CA . SER A 1 331 ? 6.361 -0.932 -28.712 1.00 93.75 331 SER A CA 1
ATOM 2730 C C . SER A 1 331 ? 6.685 -1.446 -30.112 1.00 93.75 331 SER A C 1
ATOM 2732 O O . SER A 1 331 ? 5.788 -1.558 -30.956 1.00 93.75 331 SER A O 1
ATOM 2734 N N . TRP A 1 332 ? 7.957 -1.751 -30.354 1.00 95.81 332 TRP A N 1
ATOM 2735 C CA . TRP A 1 332 ? 8.455 -2.147 -31.669 1.00 95.81 332 TRP A CA 1
ATOM 2736 C C . TRP A 1 332 ? 8.036 -3.576 -32.025 1.00 95.81 332 TRP A C 1
ATOM 2738 O O . TRP A 1 332 ? 8.025 -4.466 -31.172 1.00 95.81 332 TRP A O 1
ATOM 2748 N N . SER A 1 333 ? 7.680 -3.809 -33.287 1.00 95.62 333 SER A N 1
ATOM 2749 C CA . SER A 1 333 ? 7.745 -5.146 -33.889 1.00 95.62 333 SER A CA 1
ATOM 2750 C C . SER A 1 333 ? 9.194 -5.514 -34.227 1.00 95.62 333 SER A C 1
ATOM 2752 O O . SER A 1 333 ? 10.094 -4.674 -34.155 1.00 95.62 333 SER A O 1
ATOM 2754 N N . TYR A 1 334 ? 9.427 -6.774 -34.595 1.00 95.56 334 TYR A N 1
ATOM 2755 C CA . TYR A 1 334 ? 10.741 -7.205 -35.069 1.00 95.56 334 TYR A CA 1
ATOM 2756 C C . TYR A 1 334 ? 11.149 -6.429 -36.331 1.00 95.56 334 TYR A C 1
ATOM 2758 O O . TYR A 1 334 ? 12.275 -5.950 -36.439 1.00 95.56 334 TYR A O 1
ATOM 2766 N N . GLU A 1 335 ? 10.204 -6.227 -37.249 1.00 96.44 335 GLU A N 1
ATOM 2767 C CA . GLU A 1 335 ? 10.396 -5.483 -38.493 1.00 96.44 335 GLU A CA 1
ATOM 2768 C C . GLU A 1 335 ? 10.685 -4.001 -38.231 1.00 96.44 335 GLU A C 1
ATOM 2770 O O . GLU A 1 335 ? 11.586 -3.436 -38.852 1.00 96.44 335 GLU A O 1
ATOM 2775 N N . ASP A 1 336 ? 9.978 -3.378 -37.278 1.00 95.69 336 ASP A N 1
ATOM 2776 C CA . ASP A 1 336 ? 10.265 -1.998 -36.866 1.00 95.69 336 ASP A CA 1
ATOM 2777 C C . ASP A 1 336 ? 11.713 -1.875 -36.380 1.00 95.69 336 ASP A C 1
ATOM 2779 O O . ASP A 1 336 ? 12.418 -0.948 -36.771 1.00 95.69 336 ASP A O 1
ATOM 2783 N N . ALA A 1 337 ? 12.179 -2.817 -35.556 1.00 95.62 337 ALA A N 1
ATOM 2784 C CA . ALA A 1 337 ? 13.537 -2.801 -35.028 1.00 95.62 337 ALA A CA 1
ATOM 2785 C C . ALA A 1 337 ? 14.606 -2.909 -36.132 1.00 95.62 337 ALA A C 1
ATOM 2787 O O . ALA A 1 337 ? 15.594 -2.178 -36.069 1.00 95.62 337 ALA A O 1
ATOM 2788 N N . ILE A 1 338 ? 14.386 -3.735 -37.166 1.00 96.12 338 ILE A N 1
ATOM 2789 C CA . ILE A 1 338 ? 15.274 -3.807 -38.344 1.00 96.12 338 ILE A CA 1
ATOM 2790 C C . ILE A 1 338 ? 15.314 -2.459 -39.068 1.00 96.12 338 ILE A C 1
ATOM 2792 O O . ILE A 1 338 ? 16.391 -1.928 -39.328 1.00 96.12 338 ILE A O 1
ATOM 2796 N N . ILE A 1 339 ? 14.150 -1.866 -39.347 1.00 96.44 339 ILE A N 1
ATOM 2797 C CA . ILE A 1 339 ? 14.069 -0.575 -40.046 1.00 96.44 339 ILE A CA 1
ATOM 2798 C C . ILE A 1 339 ? 14.787 0.519 -39.245 1.00 96.44 339 ILE A C 1
ATOM 2800 O O . ILE A 1 339 ? 15.473 1.370 -39.816 1.00 96.44 339 ILE A O 1
ATOM 2804 N N . LEU A 1 340 ? 14.643 0.525 -37.919 1.00 95.50 340 LEU A N 1
ATOM 2805 C CA . LEU A 1 340 ? 15.337 1.479 -37.053 1.00 95.50 340 LEU A CA 1
ATOM 2806 C C . LEU A 1 340 ? 16.856 1.258 -37.066 1.00 95.50 340 LEU A C 1
ATOM 2808 O O . LEU A 1 340 ? 17.601 2.240 -37.028 1.00 95.50 340 LEU A O 1
ATOM 2812 N N . ALA A 1 341 ? 17.305 0.006 -37.153 1.00 95.38 341 ALA A N 1
ATOM 2813 C CA . ALA A 1 341 ? 18.715 -0.345 -37.258 1.00 95.38 341 ALA A CA 1
ATOM 2814 C C . ALA A 1 341 ? 19.328 0.135 -38.582 1.00 95.38 341 ALA A C 1
ATOM 2816 O O . ALA A 1 341 ? 20.331 0.850 -38.561 1.00 95.38 341 ALA A O 1
ATOM 2817 N N . ASP A 1 342 ? 18.672 -0.143 -39.712 1.00 95.12 342 ASP A N 1
ATOM 2818 C CA . ASP A 1 342 ? 19.110 0.282 -41.051 1.00 95.12 342 ASP A CA 1
ATOM 2819 C C . ASP A 1 342 ? 19.239 1.808 -41.163 1.00 95.12 342 ASP A C 1
ATOM 2821 O O . ASP A 1 342 ? 20.152 2.337 -41.802 1.00 95.12 342 ASP A O 1
ATOM 2825 N N . ASN A 1 343 ? 18.344 2.538 -40.493 1.00 94.38 343 ASN A N 1
ATOM 2826 C CA . ASN A 1 343 ? 18.344 3.999 -40.473 1.00 94.38 343 ASN A CA 1
ATOM 2827 C C . ASN A 1 343 ? 19.268 4.607 -39.411 1.00 94.38 343 ASN A C 1
ATOM 2829 O O . ASN A 1 343 ? 19.271 5.829 -39.247 1.00 94.38 343 ASN A O 1
ATOM 2833 N N . ASN A 1 344 ? 20.039 3.797 -38.676 1.00 91.50 344 ASN A N 1
ATOM 2834 C CA . ASN A 1 344 ? 20.900 4.272 -37.593 1.00 91.50 344 ASN A CA 1
ATOM 2835 C C . ASN A 1 344 ? 20.127 5.127 -36.567 1.00 91.50 344 ASN A C 1
ATOM 2837 O O . ASN A 1 344 ? 20.635 6.125 -36.049 1.00 91.50 344 ASN A O 1
ATOM 2841 N N . TYR A 1 345 ? 18.875 4.750 -36.279 1.00 93.06 345 TYR A N 1
ATOM 2842 C CA . TYR A 1 345 ? 17.923 5.582 -35.544 1.00 93.06 345 TYR A CA 1
ATOM 2843 C C . TYR A 1 345 ? 18.428 6.014 -34.164 1.00 93.06 345 TYR A C 1
ATOM 2845 O O . TYR A 1 345 ? 18.206 7.160 -33.769 1.00 93.06 345 TYR A O 1
ATOM 2853 N N . ARG A 1 346 ? 19.167 5.145 -33.459 1.00 91.81 346 ARG A N 1
ATOM 2854 C CA . ARG A 1 346 ? 19.739 5.448 -32.135 1.00 91.81 346 ARG A CA 1
ATOM 2855 C C . ARG A 1 346 ? 20.692 6.651 -32.143 1.00 91.81 346 ARG A C 1
ATOM 2857 O O . ARG A 1 346 ? 20.816 7.339 -31.136 1.00 91.81 346 ARG A O 1
ATOM 2864 N N . PHE A 1 347 ? 21.322 6.962 -33.279 1.00 88.38 347 PHE A N 1
ATOM 2865 C CA . PHE A 1 347 ? 22.206 8.127 -33.424 1.00 88.38 347 PHE A CA 1
ATOM 2866 C C . PHE A 1 347 ? 21.459 9.435 -33.715 1.00 88.38 347 PHE A C 1
ATOM 2868 O O . PHE A 1 347 ? 22.065 10.504 -33.711 1.00 88.38 347 PHE A O 1
ATOM 2875 N N . SER A 1 348 ? 20.150 9.367 -33.970 1.00 89.56 348 SER A N 1
ATOM 2876 C CA . SER A 1 348 ? 19.312 10.546 -34.215 1.00 89.56 348 SER A CA 1
ATOM 2877 C C . SER A 1 348 ? 18.814 11.220 -32.933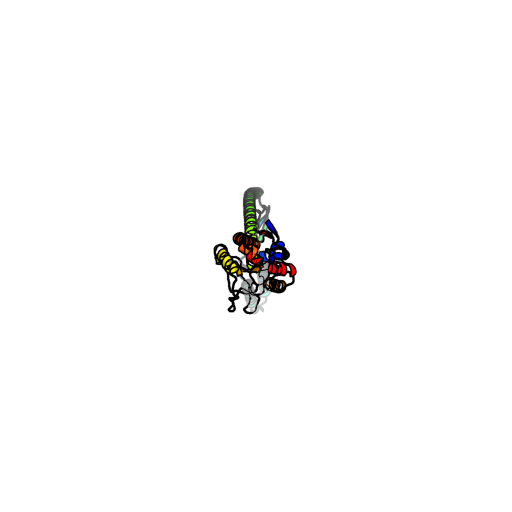 1.00 89.56 348 SER A C 1
ATOM 2879 O O . SER A 1 348 ? 18.258 12.320 -32.998 1.00 89.56 348 SER A O 1
ATOM 2881 N N . TYR A 1 349 ? 18.986 10.569 -31.777 1.00 88.81 349 TYR A N 1
ATOM 2882 C CA . TYR A 1 349 ? 18.591 11.128 -30.489 1.00 88.81 349 TYR A CA 1
ATOM 2883 C C . TYR A 1 349 ? 19.400 12.402 -30.229 1.00 88.81 349 TYR A C 1
ATOM 2885 O O . TYR A 1 349 ? 20.599 12.455 -30.502 1.00 88.81 349 TYR A O 1
ATOM 2893 N N . LYS A 1 350 ? 18.723 13.440 -29.745 1.00 71.00 350 LYS A N 1
ATOM 2894 C CA . LYS A 1 350 ? 19.293 14.772 -29.525 1.00 71.00 350 LYS A CA 1
ATOM 2895 C C . LYS A 1 350 ? 19.364 15.081 -28.048 1.00 71.00 350 LYS A C 1
ATOM 2897 O O . LYS A 1 350 ? 18.372 14.734 -27.368 1.00 71.00 350 LYS A O 1
#

Solvent-accessible surface area (backbone atoms only — not comparable to full-atom values): 19804 Å² total; per-residue (Å²): 88,83,42,68,81,73,58,53,72,66,33,30,67,25,49,38,68,24,66,73,55,52,46,41,42,74,74,46,73,60,65,70,65,42,54,74,75,56,82,84,79,78,80,74,82,87,83,77,85,74,78,76,79,76,68,68,55,45,82,43,80,46,73,50,70,59,71,74,67,55,59,61,54,54,52,48,52,51,48,53,51,52,53,54,54,50,47,61,68,57,64,77,45,99,86,48,76,82,52,55,60,51,53,52,52,52,52,52,47,50,54,51,48,53,54,62,78,61,59,64,84,83,62,76,58,64,46,86,42,78,45,77,41,76,57,53,71,68,61,48,51,55,45,47,54,54,44,52,55,52,42,53,53,48,51,54,56,50,52,54,50,51,53,50,46,53,53,51,44,54,52,46,53,56,50,48,55,52,51,49,51,51,47,40,49,53,54,50,29,60,63,38,32,38,80,56,64,75,38,80,42,86,84,67,79,87,77,54,75,65,56,55,54,46,51,50,55,43,48,74,77,38,46,83,29,59,42,66,53,35,18,71,46,87,88,52,75,72,46,74,30,32,38,35,39,83,88,40,46,32,34,31,40,36,40,71,44,44,44,39,42,92,88,79,46,47,63,65,49,32,69,88,44,72,62,57,65,53,50,50,56,40,29,76,32,36,20,29,39,38,35,36,42,45,62,51,48,69,64,37,43,67,34,51,51,51,22,52,50,32,43,53,55,16,61,70,69,48,44,70,44,29,45,40,67,65,82,72,42,73,55,38,43,62,67,52,15,45,54,38,38,78,65,50,44,82,74,69,67,105

Secondary structure (DSSP, 8-state):
-EEE-----SEESEEE--HHHHHHHHH---HHHHHHT--PPPPPPPP-PPPPPPPSEEEEEEEEE--TTHHHHHHHHHHHHHHHHHHHHHTTSTT-HHHHHHHHHHHHHHHHHHHHHTT-TTS--EEEEEEEEEPPHHHHHHHHHHHHHHHHHHHHHHHHHHHHHHHHHHHHHHHHHHHHHHHHHHHHHHHTS-SS--EE-SSPPPPPHHHHHHHHHHHHHSTTTEESSEESSTTSPPPSEEEE-TTT--EEEEEEE-SB-TTT--B-S-TTSTHHHHHHHHHHTT-EEEEEEHHHHHH-HHHHHHHHHHHHHHHHTT-SEEE--SPPEEPPPHHHHHHHHHTTGGGG--

Organism: NCBI:txid1334022

pLDDT: mean 88.13, std 11.23, range [52.5, 98.62]